Protein AF-A0A2I7YBT9-F1 (afdb_monomer_lite)

InterPro domains:
  IPR006656 Molybdopterin oxidoreductase [PF00384] (78-173)

Radius of gyration: 21.34 Å; chains: 1; bounding box: 53×40×60 Å

Organism: NCBI:txid2073113

Sequence (283 aa):
TGLDHYVGQEKIWTYKGWQNLSFPTGSVRGVPTTLWTYYHAGIMENTDPETAERIQESVDKGWMPLYPSERDDGNRPDPSVMFCWRGNYFNQAKGNIAVEEELWPKLDLVVDINFRMDSTALNSDIVLPTASHYEKHDLSVTDMHTYVHPFTPAVEPLGESKTDWQIFRELAAKIQEVAEERGVEPVEDRKFDREIDLQSVHDDYTRDWLDDEPGALAEDKAAAEFILEHSEESNPEGSDEQLTFDDIEEQPRRILDTGDHWTSDVEDGEAYTPWKDYVQEKN

Structure (mmCIF, N/CA/C/O backbone):
data_AF-A0A2I7YBT9-F1
#
_entry.id   AF-A0A2I7YBT9-F1
#
loop_
_atom_site.group_PDB
_atom_site.id
_atom_site.type_symbol
_atom_site.label_atom_id
_atom_site.label_alt_id
_atom_site.label_comp_id
_atom_site.label_asym_id
_atom_site.label_entity_id
_atom_site.label_seq_id
_atom_site.pdbx_PDB_ins_code
_atom_site.Cartn_x
_atom_site.Cartn_y
_atom_site.Cartn_z
_atom_site.occupancy
_atom_site.B_iso_or_equiv
_atom_site.auth_seq_id
_atom_site.auth_comp_id
_atom_site.auth_asym_id
_atom_site.auth_atom_id
_atom_site.pdbx_PDB_model_num
ATOM 1 N N . THR A 1 1 ? 17.214 13.911 4.546 1.00 30.83 1 THR A N 1
ATOM 2 C CA . THR A 1 1 ? 16.634 12.878 5.429 1.00 30.83 1 THR A CA 1
ATOM 3 C C . THR A 1 1 ? 15.436 12.320 4.693 1.00 30.83 1 THR A C 1
ATOM 5 O O . THR A 1 1 ? 14.460 13.033 4.556 1.00 30.83 1 THR A O 1
ATOM 8 N N . GLY A 1 2 ? 15.613 11.166 4.043 1.00 35.28 2 GLY A N 1
ATOM 9 C CA . GLY A 1 2 ? 14.790 10.729 2.907 1.00 35.28 2 GLY A CA 1
ATOM 10 C C . GLY A 1 2 ? 13.653 9.754 3.227 1.00 35.28 2 GLY A C 1
ATOM 11 O O . GLY A 1 2 ? 13.644 9.171 4.311 1.00 35.28 2 GLY A O 1
ATOM 12 N N . LEU A 1 3 ? 12.750 9.567 2.252 1.00 40.19 3 LEU A N 1
ATOM 13 C CA . LEU A 1 3 ? 11.579 8.663 2.249 1.00 40.19 3 LEU A CA 1
ATOM 14 C C . LEU A 1 3 ? 11.925 7.283 2.819 1.00 40.19 3 LEU A C 1
ATOM 16 O O . LEU A 1 3 ? 11.220 6.749 3.667 1.00 40.19 3 LEU A O 1
ATOM 20 N N . ASP A 1 4 ? 13.094 6.807 2.402 1.00 40.09 4 ASP A N 1
ATOM 21 C CA . ASP A 1 4 ? 13.781 5.569 2.751 1.00 40.09 4 ASP A CA 1
ATOM 22 C C . ASP A 1 4 ? 13.972 5.290 4.253 1.00 40.09 4 ASP A C 1
ATOM 24 O O . ASP A 1 4 ? 14.329 4.173 4.617 1.00 40.09 4 ASP A O 1
ATOM 28 N N . HIS A 1 5 ? 13.799 6.288 5.124 1.00 36.62 5 HIS A N 1
ATOM 29 C CA . HIS A 1 5 ? 13.904 6.122 6.580 1.00 36.62 5 HIS A CA 1
ATOM 30 C C . HIS A 1 5 ? 12.613 6.422 7.350 1.00 36.62 5 HIS A C 1
ATOM 32 O O . HIS A 1 5 ? 12.561 6.109 8.535 1.00 36.62 5 HIS A O 1
ATOM 38 N N . TYR A 1 6 ? 11.622 7.066 6.725 1.00 40.97 6 TYR A N 1
ATOM 39 C CA . TYR A 1 6 ? 10.486 7.661 7.442 1.00 40.97 6 TYR A CA 1
ATOM 40 C C . TYR A 1 6 ? 9.130 7.090 7.028 1.00 40.97 6 TYR A C 1
ATOM 42 O O . TYR A 1 6 ? 8.249 6.963 7.874 1.00 40.97 6 TYR A O 1
ATOM 50 N N . VAL A 1 7 ? 8.951 6.708 5.761 1.00 38.00 7 VAL A N 1
ATOM 51 C CA . VAL A 1 7 ? 7.680 6.131 5.307 1.00 38.00 7 VAL A CA 1
ATOM 52 C C . VAL A 1 7 ? 7.710 4.635 5.604 1.00 38.00 7 VAL A C 1
ATOM 54 O O . VAL A 1 7 ? 8.397 3.872 4.932 1.00 38.00 7 VAL A O 1
ATOM 57 N N . GLY A 1 8 ? 7.041 4.256 6.693 1.00 41.88 8 GLY A N 1
ATOM 58 C CA . GLY A 1 8 ? 7.074 2.913 7.286 1.00 41.88 8 GLY A CA 1
ATOM 59 C C . GLY A 1 8 ? 7.314 2.888 8.801 1.00 41.88 8 GLY A C 1
ATOM 60 O O . GLY A 1 8 ? 7.410 1.807 9.373 1.00 41.88 8 GLY A O 1
ATOM 61 N N . GLN A 1 9 ? 7.437 4.051 9.458 1.00 45.69 9 GLN A N 1
ATOM 62 C CA . GLN A 1 9 ? 7.539 4.136 10.925 1.00 45.69 9 GLN A CA 1
ATOM 63 C C . GLN A 1 9 ? 6.188 4.288 11.636 1.00 45.69 9 GLN A C 1
ATOM 65 O O . GLN A 1 9 ? 6.126 4.090 12.847 1.00 45.69 9 GLN A O 1
ATOM 70 N N . GLU A 1 10 ? 5.114 4.603 10.912 1.00 53.72 10 GLU A N 1
ATOM 71 C CA . GLU A 1 10 ? 3.767 4.608 11.480 1.00 53.72 10 GLU A CA 1
ATOM 72 C C . GLU A 1 10 ? 3.315 3.158 11.662 1.00 53.72 10 GLU A C 1
ATOM 74 O O . GLU A 1 10 ? 3.145 2.411 10.696 1.00 53.72 10 GLU A O 1
ATOM 79 N N . LYS A 1 11 ? 3.188 2.736 12.921 1.00 62.88 11 LYS A N 1
ATOM 80 C CA . LYS A 1 11 ? 2.625 1.430 13.243 1.00 62.88 11 LYS A CA 1
ATOM 81 C C . LYS A 1 11 ? 1.136 1.445 12.929 1.00 62.88 11 LYS A C 1
ATOM 83 O O . LYS A 1 11 ? 0.396 2.287 13.432 1.00 62.88 11 LYS A O 1
ATOM 88 N N . ILE A 1 12 ? 0.716 0.489 12.112 1.00 74.56 12 ILE A N 1
ATOM 89 C CA . ILE A 1 12 ? -0.697 0.200 11.905 1.00 74.56 12 ILE A CA 1
ATOM 90 C C . ILE A 1 12 ? -1.141 -0.623 13.102 1.00 74.56 12 ILE A C 1
ATOM 92 O O . ILE A 1 12 ? -0.692 -1.754 13.268 1.00 74.56 12 ILE A O 1
ATOM 96 N N . TRP A 1 13 ? -1.970 -0.017 13.942 1.00 82.12 13 TRP A N 1
ATOM 97 C CA . TRP A 1 13 ? -2.437 -0.636 15.173 1.00 82.12 13 TRP A CA 1
ATOM 98 C C . TRP A 1 13 ? -3.553 -1.646 14.942 1.00 82.12 13 TRP A C 1
ATOM 100 O O . TRP A 1 13 ? -3.501 -2.721 15.512 1.00 82.12 13 TRP A O 1
ATOM 110 N N . THR A 1 14 ? -4.504 -1.364 14.051 1.00 87.88 14 THR A N 1
ATOM 111 C CA . THR A 1 14 ? -5.540 -2.315 13.611 1.00 87.88 14 THR A CA 1
ATOM 112 C C . THR A 1 14 ? -4.962 -3.272 12.563 1.00 87.88 14 THR A C 1
ATOM 114 O O . THR A 1 14 ? -5.297 -3.233 11.375 1.00 87.88 14 THR A O 1
ATOM 117 N N . TYR A 1 15 ? -3.966 -4.055 12.986 1.00 88.56 15 TYR A N 1
ATOM 118 C CA . TYR A 1 15 ? -3.038 -4.736 12.084 1.00 88.56 15 TYR A CA 1
ATOM 119 C C . TYR A 1 15 ? -3.685 -5.893 11.328 1.00 88.56 15 TYR A C 1
ATOM 121 O O . TYR A 1 15 ? -3.474 -6.016 10.123 1.00 88.56 15 TYR A O 1
ATOM 129 N N . LYS A 1 16 ? -4.459 -6.744 12.011 1.00 92.25 16 LYS A N 1
ATOM 130 C CA . LYS A 1 16 ? -4.992 -7.980 11.419 1.00 92.25 16 LYS A CA 1
ATOM 131 C C . LYS A 1 16 ? -6.014 -7.690 10.319 1.00 92.25 16 LYS A C 1
ATOM 133 O O . LYS A 1 16 ? -5.897 -8.247 9.230 1.00 92.25 16 LYS A O 1
ATOM 138 N N . GLY A 1 17 ? -6.941 -6.762 10.552 1.00 94.38 17 GLY A N 1
ATOM 139 C CA . GLY A 1 17 ? -7.890 -6.322 9.533 1.00 94.38 17 GLY A CA 1
ATOM 140 C C . GLY A 1 17 ? -7.188 -5.648 8.354 1.00 94.38 17 GLY A C 1
ATOM 141 O O . GLY A 1 17 ? -7.454 -5.987 7.202 1.00 94.38 17 GLY A O 1
ATOM 142 N N . TRP A 1 18 ? -6.203 -4.778 8.617 1.00 93.94 18 TRP A N 1
ATOM 143 C CA . TRP A 1 18 ? -5.379 -4.183 7.558 1.00 93.94 18 TRP A CA 1
ATOM 144 C C . TRP A 1 18 ? -4.605 -5.230 6.744 1.00 93.94 18 TRP A C 1
ATOM 146 O O . TRP A 1 18 ? -4.534 -5.127 5.517 1.00 93.94 18 TRP A O 1
ATOM 156 N N . GLN A 1 19 ? -4.028 -6.233 7.408 1.00 92.88 19 GLN A N 1
ATOM 157 C CA . GLN A 1 19 ? -3.277 -7.313 6.777 1.00 92.88 19 GLN A CA 1
ATOM 158 C C . GLN A 1 19 ? -4.186 -8.153 5.879 1.00 92.88 19 GLN A C 1
ATOM 160 O O . GLN A 1 19 ? -3.811 -8.427 4.740 1.00 92.88 19 GLN A O 1
ATOM 165 N N . ASN A 1 20 ? -5.370 -8.527 6.368 1.00 94.56 20 ASN A N 1
ATOM 166 C CA . ASN A 1 20 ? -6.342 -9.312 5.610 1.00 94.56 20 ASN A CA 1
ATOM 167 C C . ASN A 1 20 ? -6.855 -8.543 4.386 1.00 94.56 20 ASN A C 1
ATOM 169 O O . ASN A 1 20 ? -6.929 -9.117 3.303 1.00 94.56 20 ASN A O 1
ATOM 173 N N . LEU A 1 21 ? -7.120 -7.239 4.533 1.00 95.19 21 LEU A N 1
ATOM 174 C CA . LEU A 1 21 ? -7.544 -6.374 3.429 1.00 95.19 21 LEU A CA 1
ATOM 175 C C . LEU A 1 21 ? -6.438 -6.212 2.377 1.00 95.19 21 LEU A C 1
ATOM 177 O O . LEU A 1 21 ? -6.678 -6.317 1.178 1.00 95.19 21 LEU A O 1
ATOM 181 N N . SER A 1 22 ? -5.215 -5.919 2.824 1.00 92.31 22 SER A N 1
ATOM 182 C CA . SER A 1 22 ? -4.107 -5.570 1.927 1.00 92.31 22 SER A CA 1
ATOM 183 C C . SER A 1 22 ? -3.496 -6.796 1.254 1.00 92.31 22 SER A C 1
ATOM 185 O O . SER A 1 22 ? -2.987 -6.709 0.135 1.00 92.31 22 SER A O 1
ATOM 187 N N . PHE A 1 23 ? -3.499 -7.933 1.952 1.00 92.69 23 PHE A N 1
ATOM 188 C CA . PHE A 1 23 ? -2.814 -9.159 1.556 1.00 92.69 23 PHE A CA 1
ATOM 189 C C . PHE A 1 23 ? -3.733 -10.384 1.682 1.00 92.69 23 PHE A C 1
ATOM 191 O O . PHE A 1 23 ? -3.365 -11.351 2.355 1.00 92.69 23 PHE A O 1
AT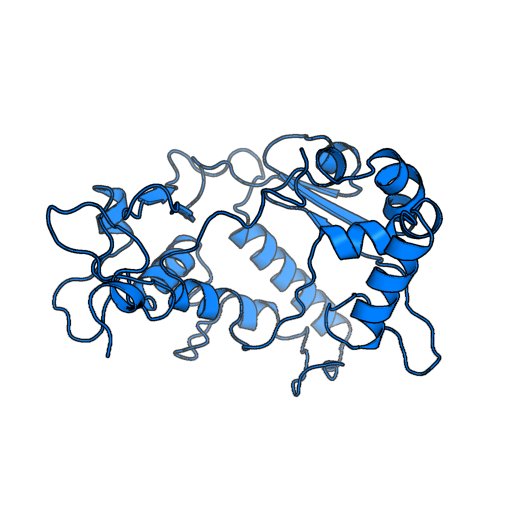OM 198 N N . PRO A 1 24 ? -4.884 -10.410 0.986 1.00 91.19 24 PRO A N 1
ATOM 199 C CA . PRO A 1 24 ? -5.862 -11.496 1.108 1.00 91.19 24 PRO A CA 1
ATOM 200 C C . PRO A 1 24 ? -5.312 -12.868 0.686 1.00 91.19 24 PRO A C 1
ATOM 202 O O . PRO A 1 24 ? -5.780 -13.916 1.111 1.00 91.19 24 PRO A O 1
ATOM 205 N N . THR A 1 25 ? -4.247 -12.873 -0.116 1.00 88.50 25 THR A N 1
ATOM 206 C CA . THR A 1 25 ? -3.535 -14.080 -0.562 1.00 88.50 25 THR A CA 1
ATOM 207 C C . THR A 1 25 ? -2.382 -14.490 0.370 1.00 88.50 25 THR A C 1
ATOM 209 O O . THR A 1 25 ? -1.598 -15.385 0.044 1.00 88.50 25 THR A O 1
ATOM 212 N N . GLY A 1 26 ? -2.223 -13.809 1.510 1.00 86.94 26 GLY A N 1
ATOM 213 C CA . GLY A 1 26 ? -1.254 -14.066 2.580 1.00 86.94 26 GLY A CA 1
ATOM 214 C C . GLY A 1 26 ? 0.201 -13.699 2.264 1.00 86.94 26 GLY A C 1
ATOM 215 O O . GLY A 1 26 ? 0.890 -13.107 3.091 1.00 86.94 26 GLY A O 1
ATOM 216 N N . SER A 1 27 ? 0.696 -14.040 1.072 1.00 88.19 27 SER A N 1
ATOM 217 C CA . SER A 1 27 ? 2.099 -13.843 0.690 1.00 88.19 27 SER A CA 1
ATOM 218 C C . SER A 1 27 ? 2.287 -12.716 -0.325 1.00 88.19 27 SER A C 1
ATOM 220 O O . SER A 1 27 ? 1.644 -12.684 -1.378 1.00 88.19 27 SER A O 1
ATOM 222 N N . VAL A 1 28 ? 3.241 -11.819 -0.044 1.00 89.81 28 VAL A N 1
ATOM 223 C CA . VAL A 1 28 ? 3.563 -10.670 -0.905 1.00 89.81 28 VAL A CA 1
ATOM 224 C C . VAL A 1 28 ? 5.052 -10.474 -1.155 1.00 89.81 28 VAL A C 1
ATOM 226 O O . VAL A 1 28 ? 5.927 -10.926 -0.412 1.00 89.81 28 VAL A O 1
ATOM 229 N N . ARG A 1 29 ? 5.356 -9.779 -2.253 1.00 91.44 29 ARG A N 1
ATOM 230 C CA . ARG A 1 29 ? 6.709 -9.337 -2.598 1.00 91.44 29 ARG A CA 1
ATOM 231 C C . ARG A 1 29 ? 6.959 -7.970 -1.960 1.00 91.44 29 ARG A C 1
ATOM 233 O O . ARG A 1 29 ? 6.629 -6.952 -2.550 1.00 91.44 29 ARG A O 1
ATOM 240 N N . GLY A 1 30 ? 7.549 -7.958 -0.768 1.00 90.62 30 GLY A N 1
ATOM 241 C CA . GLY A 1 30 ? 8.056 -6.740 -0.127 1.00 90.62 30 GLY A CA 1
ATOM 242 C C . GLY A 1 30 ? 9.569 -6.613 -0.289 1.00 90.62 30 GLY A C 1
ATOM 243 O O . GLY A 1 30 ? 10.278 -7.618 -0.222 1.00 90.62 30 GLY A O 1
ATOM 244 N N . VAL A 1 31 ? 10.068 -5.396 -0.500 1.00 90.75 31 VAL A N 1
ATOM 245 C CA . VAL A 1 31 ? 11.504 -5.082 -0.508 1.00 90.75 31 VAL A CA 1
ATOM 246 C C . VAL A 1 31 ? 11.756 -3.761 0.216 1.00 90.75 31 VAL A C 1
ATOM 248 O O . VAL A 1 31 ? 10.983 -2.824 0.020 1.00 90.75 31 VAL A O 1
ATOM 251 N N . PRO A 1 32 ? 12.817 -3.645 1.038 1.00 89.12 32 PRO A N 1
ATOM 252 C CA . PRO A 1 32 ? 13.206 -2.357 1.592 1.00 89.12 32 PRO A CA 1
ATOM 253 C C . PRO A 1 32 ? 13.560 -1.375 0.472 1.00 89.12 32 PRO A C 1
ATOM 255 O O . PRO A 1 32 ? 14.506 -1.611 -0.284 1.00 89.12 32 PRO A O 1
ATOM 258 N N . THR A 1 33 ? 12.843 -0.253 0.403 1.00 87.69 33 THR A N 1
ATOM 259 C CA . THR A 1 33 ? 13.020 0.754 -0.652 1.00 87.69 33 THR A CA 1
ATOM 260 C C . THR A 1 33 ? 14.468 1.223 -0.759 1.00 87.69 33 THR A C 1
ATOM 262 O O . THR A 1 33 ? 14.994 1.268 -1.858 1.00 87.69 33 THR A O 1
ATOM 265 N N . THR A 1 34 ? 15.179 1.426 0.362 1.00 86.12 34 THR A N 1
ATOM 266 C CA . THR A 1 34 ? 16.600 1.838 0.326 1.00 86.12 34 THR A CA 1
ATOM 267 C C . THR A 1 34 ? 17.469 0.862 -0.468 1.00 86.12 34 THR A C 1
ATOM 269 O O . THR A 1 34 ? 18.264 1.289 -1.299 1.00 86.12 34 THR A O 1
ATOM 272 N N . LEU A 1 35 ? 17.341 -0.444 -0.202 1.00 88.94 35 LEU A N 1
ATOM 273 C CA . LEU A 1 35 ? 18.130 -1.468 -0.889 1.00 88.94 35 LEU A CA 1
ATOM 274 C C . LEU A 1 35 ? 17.779 -1.504 -2.376 1.00 88.94 35 LEU A C 1
ATOM 276 O O . LEU A 1 35 ? 18.669 -1.557 -3.222 1.00 88.94 35 LEU A O 1
ATOM 280 N N . TRP A 1 36 ? 16.482 -1.453 -2.678 1.00 92.06 36 TRP A N 1
ATOM 281 C CA . TRP A 1 36 ? 15.979 -1.445 -4.044 1.00 92.06 36 TRP A CA 1
ATOM 282 C C . TRP A 1 36 ? 16.508 -0.240 -4.834 1.00 92.06 36 TRP A C 1
ATOM 284 O O . TRP A 1 36 ? 17.085 -0.419 -5.905 1.00 92.06 36 TRP A O 1
ATOM 294 N N . THR A 1 37 ? 16.411 0.964 -4.263 1.00 90.88 37 THR A N 1
ATOM 295 C CA . THR A 1 37 ? 16.952 2.203 -4.832 1.00 90.88 37 THR A CA 1
ATOM 296 C C . THR A 1 37 ? 18.454 2.092 -5.042 1.00 90.88 37 THR A C 1
ATOM 298 O O . THR A 1 37 ? 18.947 2.429 -6.110 1.00 90.88 37 THR A O 1
ATOM 301 N N . TYR A 1 38 ? 19.199 1.593 -4.051 1.00 88.25 38 TYR A N 1
ATOM 302 C CA . TYR A 1 38 ? 20.659 1.524 -4.136 1.00 88.25 38 TYR A CA 1
ATOM 303 C C . TYR A 1 38 ? 21.131 0.620 -5.269 1.00 88.25 38 TYR A C 1
ATOM 305 O O . TYR A 1 38 ? 22.085 0.957 -5.971 1.00 88.25 38 TYR A O 1
ATOM 313 N N . TYR A 1 39 ? 20.452 -0.508 -5.453 1.00 90.38 39 TYR A N 1
ATOM 314 C CA . TYR A 1 39 ? 20.758 -1.424 -6.535 1.00 90.38 39 TYR A CA 1
ATOM 315 C C . TYR A 1 39 ? 20.394 -0.821 -7.896 1.00 90.38 39 TYR A C 1
ATOM 317 O O . TYR A 1 39 ? 21.247 -0.704 -8.773 1.00 90.38 39 TYR A O 1
ATOM 325 N N . HIS A 1 40 ? 19.141 -0.393 -8.073 1.00 92.06 40 HIS A N 1
ATOM 326 C CA . HIS A 1 40 ? 18.643 -0.012 -9.397 1.00 92.06 40 HIS A CA 1
ATOM 327 C C . HIS A 1 40 ? 19.091 1.369 -9.864 1.00 92.06 40 HIS A C 1
ATOM 329 O O . HIS A 1 40 ? 19.223 1.569 -11.070 1.00 92.06 40 HIS A O 1
ATOM 335 N N . ALA A 1 41 ? 19.401 2.280 -8.940 1.00 91.75 41 ALA A N 1
ATOM 336 C CA . ALA A 1 41 ? 19.998 3.579 -9.243 1.00 91.75 41 ALA A CA 1
ATOM 337 C C . ALA A 1 41 ? 21.533 3.521 -9.386 1.00 91.75 41 ALA A C 1
ATOM 339 O O . ALA A 1 41 ? 22.185 4.556 -9.338 1.00 91.75 41 ALA A O 1
ATOM 340 N N . GLY A 1 42 ? 22.151 2.334 -9.472 1.00 86.19 42 GLY A N 1
ATOM 341 C CA . GLY A 1 42 ? 23.602 2.215 -9.687 1.00 86.19 42 GLY A CA 1
ATOM 342 C C . GLY A 1 42 ? 24.465 2.743 -8.529 1.00 86.19 42 GLY A C 1
ATOM 343 O O . GLY A 1 42 ? 25.673 2.928 -8.671 1.00 86.19 42 GLY A O 1
ATOM 344 N N . ILE A 1 43 ? 23.884 2.967 -7.345 1.00 82.69 43 ILE A N 1
ATOM 345 C CA . ILE A 1 43 ? 24.614 3.471 -6.166 1.00 82.69 43 ILE A CA 1
ATOM 346 C C . ILE A 1 43 ? 25.667 2.449 -5.711 1.00 82.69 43 ILE A C 1
ATOM 348 O O . ILE A 1 43 ? 26.703 2.830 -5.169 1.00 82.69 43 ILE A O 1
ATOM 352 N N . MET A 1 44 ? 25.440 1.167 -6.000 1.00 77.81 44 MET A N 1
ATOM 353 C CA . MET A 1 44 ? 26.389 0.072 -5.779 1.00 77.81 44 MET A CA 1
ATOM 354 C C . MET A 1 44 ? 27.752 0.284 -6.455 1.00 77.81 44 MET A C 1
ATOM 356 O O . MET A 1 44 ? 28.762 -0.166 -5.924 1.00 77.81 44 MET A O 1
ATOM 360 N N . GLU A 1 45 ? 27.810 0.992 -7.585 1.00 76.56 45 GLU A N 1
ATOM 361 C CA . GLU A 1 45 ? 29.069 1.281 -8.291 1.00 76.56 45 GLU A CA 1
ATOM 362 C C . GLU A 1 45 ? 29.821 2.478 -7.690 1.00 76.56 45 GLU A C 1
ATOM 364 O O . GLU A 1 45 ? 31.027 2.632 -7.878 1.00 76.56 45 GLU A O 1
ATOM 369 N N . ASN A 1 46 ? 29.105 3.312 -6.933 1.00 74.81 46 ASN A N 1
ATOM 370 C CA . ASN A 1 46 ? 29.598 4.558 -6.351 1.00 74.81 46 ASN A CA 1
ATOM 371 C C . ASN A 1 46 ? 29.805 4.477 -4.828 1.00 74.81 46 ASN A C 1
ATOM 373 O O . ASN A 1 46 ? 30.208 5.463 -4.204 1.00 74.81 46 ASN A O 1
ATOM 377 N N . THR A 1 47 ? 29.516 3.327 -4.215 1.00 79.50 47 THR A N 1
ATOM 378 C CA . THR A 1 47 ? 29.736 3.071 -2.787 1.00 79.50 47 THR A CA 1
ATOM 379 C C . THR A 1 47 ? 31.104 2.433 -2.536 1.00 79.50 47 THR A C 1
ATOM 381 O O . THR A 1 47 ? 31.802 2.026 -3.466 1.00 79.50 47 THR A O 1
ATOM 384 N N . ASP A 1 48 ? 31.543 2.387 -1.277 1.00 86.31 48 ASP A N 1
ATOM 385 C CA . ASP A 1 48 ? 32.809 1.737 -0.950 1.00 86.31 48 ASP A CA 1
ATOM 386 C C . ASP A 1 48 ? 32.722 0.209 -1.178 1.00 86.31 48 ASP A C 1
ATOM 388 O O . ASP A 1 48 ? 31.654 -0.383 -0.992 1.00 86.31 48 ASP A O 1
ATOM 392 N N . PRO A 1 49 ? 33.829 -0.457 -1.564 1.00 88.31 49 PRO A N 1
ATOM 393 C CA . PRO A 1 49 ? 33.797 -1.876 -1.922 1.00 88.31 49 PRO A CA 1
ATOM 394 C C . PRO A 1 49 ? 33.265 -2.803 -0.823 1.00 88.31 49 PRO A C 1
ATOM 396 O O . PRO A 1 49 ? 32.647 -3.817 -1.133 1.00 88.31 49 PRO A O 1
ATOM 399 N N . GLU A 1 50 ? 33.484 -2.462 0.450 1.00 90.00 50 GLU A N 1
ATOM 400 C CA . GLU A 1 50 ? 33.021 -3.273 1.578 1.00 90.00 50 GLU A CA 1
ATOM 401 C C . GLU A 1 50 ? 31.493 -3.199 1.718 1.00 90.00 50 GLU A C 1
ATOM 403 O O . GLU A 1 50 ? 30.833 -4.223 1.903 1.00 90.00 50 GLU A O 1
ATOM 408 N N . THR A 1 51 ? 30.907 -2.006 1.589 1.00 85.56 51 THR A N 1
ATOM 409 C CA . THR A 1 51 ? 29.447 -1.829 1.583 1.00 85.56 51 THR A CA 1
ATOM 410 C C . THR A 1 51 ? 28.799 -2.566 0.410 1.00 85.56 51 THR A C 1
ATOM 412 O O . THR A 1 51 ? 27.792 -3.252 0.606 1.00 85.56 51 THR A O 1
ATOM 415 N N . ALA A 1 52 ? 29.385 -2.475 -0.788 1.00 87.19 52 ALA A N 1
ATOM 416 C CA . ALA A 1 52 ? 28.884 -3.179 -1.967 1.00 87.19 52 ALA A CA 1
ATOM 417 C C . ALA A 1 52 ? 28.894 -4.707 -1.771 1.00 87.19 52 ALA A C 1
ATOM 419 O O . ALA A 1 52 ? 27.889 -5.371 -2.030 1.00 87.19 52 ALA A O 1
ATOM 420 N N . GLU A 1 53 ? 29.995 -5.260 -1.248 1.00 90.56 53 GLU A N 1
ATOM 421 C CA . GLU A 1 53 ? 30.127 -6.693 -0.962 1.00 90.56 53 GLU A CA 1
ATOM 422 C C . GLU A 1 53 ? 29.079 -7.171 0.051 1.00 90.56 53 GLU A C 1
ATOM 424 O O . GLU A 1 53 ? 28.428 -8.189 -0.172 1.00 90.56 53 GLU A O 1
ATOM 429 N N . ARG A 1 54 ? 28.844 -6.412 1.127 1.00 90.00 54 ARG A N 1
ATOM 430 C CA . ARG A 1 54 ? 27.846 -6.763 2.154 1.00 90.00 54 ARG A CA 1
ATOM 431 C C . ARG A 1 54 ? 26.416 -6.742 1.628 1.00 90.00 54 ARG A C 1
ATOM 433 O O . ARG A 1 54 ? 25.610 -7.593 2.005 1.00 90.00 54 ARG A O 1
ATOM 440 N N . ILE A 1 55 ? 26.081 -5.766 0.786 1.00 87.69 55 ILE A N 1
ATOM 441 C CA . ILE A 1 55 ? 24.761 -5.706 0.153 1.00 87.69 55 ILE A CA 1
ATOM 442 C C . ILE A 1 55 ? 24.583 -6.918 -0.766 1.00 87.69 55 ILE A C 1
ATOM 444 O O . ILE A 1 55 ? 23.570 -7.609 -0.645 1.00 87.69 55 ILE A O 1
ATOM 448 N N . GLN A 1 56 ? 25.573 -7.224 -1.608 1.00 88.94 56 GLN A N 1
ATOM 449 C CA . GLN A 1 56 ? 25.527 -8.392 -2.487 1.00 88.94 56 GLN A CA 1
ATOM 450 C C . GLN A 1 56 ? 25.395 -9.693 -1.685 1.00 88.94 56 GLN A C 1
ATOM 452 O O . GLN A 1 56 ? 24.487 -10.477 -1.939 1.00 88.94 56 GLN A O 1
ATOM 457 N N . GLU A 1 57 ? 26.213 -9.877 -0.645 1.00 92.38 57 GLU A N 1
ATOM 458 C CA . GLU A 1 57 ? 26.140 -11.031 0.254 1.00 92.38 57 GLU A CA 1
ATOM 459 C C . GLU A 1 57 ? 24.741 -11.178 0.874 1.00 92.38 57 GLU A C 1
ATOM 461 O O . GLU A 1 57 ? 24.216 -12.290 0.961 1.00 92.38 57 GLU A O 1
ATOM 466 N N . SER A 1 58 ? 24.116 -10.069 1.288 1.00 92.50 58 SER A N 1
ATOM 467 C CA . SER A 1 58 ? 22.772 -10.092 1.874 1.00 92.50 58 SER A CA 1
ATOM 468 C C . SER A 1 58 ? 21.694 -10.537 0.883 1.00 92.50 58 SER A C 1
ATOM 470 O O . SER A 1 58 ? 20.750 -11.223 1.282 1.00 92.50 58 SER A O 1
ATOM 472 N N . VAL A 1 59 ? 21.846 -10.193 -0.398 1.00 91.00 59 VAL A N 1
ATOM 473 C CA . VAL A 1 59 ? 20.940 -10.616 -1.473 1.00 91.00 59 VAL A CA 1
ATOM 474 C C . VAL A 1 59 ? 21.189 -12.084 -1.821 1.00 91.00 59 VAL A C 1
ATOM 476 O O . VAL A 1 59 ? 20.243 -12.870 -1.837 1.00 91.00 59 VAL A O 1
ATOM 479 N N . ASP A 1 60 ? 22.450 -12.481 -2.003 1.00 90.50 60 ASP A N 1
ATOM 480 C CA . ASP A 1 60 ? 22.845 -13.847 -2.375 1.00 90.50 60 ASP A CA 1
ATOM 481 C C . ASP A 1 60 ? 22.448 -14.876 -1.312 1.00 90.50 60 ASP A C 1
ATOM 483 O O . ASP A 1 60 ? 22.025 -15.990 -1.623 1.00 90.50 60 ASP A O 1
ATOM 487 N N . LYS A 1 61 ? 22.553 -14.503 -0.032 1.00 93.69 61 LYS A N 1
ATOM 488 C CA . LYS A 1 61 ? 22.129 -15.348 1.093 1.00 93.69 61 LYS A CA 1
ATOM 489 C C . LYS A 1 61 ? 20.626 -15.284 1.369 1.00 93.69 61 LYS A C 1
ATOM 491 O O . LYS A 1 61 ? 20.160 -15.948 2.296 1.00 93.69 61 LYS A O 1
ATOM 496 N N . GLY A 1 62 ? 19.874 -14.488 0.607 1.00 90.00 62 GLY A N 1
ATOM 497 C CA . GLY A 1 62 ? 18.432 -14.322 0.772 1.00 90.00 62 GLY A CA 1
ATOM 498 C C . GLY A 1 62 ? 18.027 -13.626 2.074 1.00 90.00 62 GLY A C 1
ATOM 499 O O . GLY A 1 62 ? 16.887 -13.767 2.507 1.00 90.00 62 GLY A O 1
ATOM 500 N N . TRP A 1 63 ? 18.940 -12.894 2.719 1.00 93.62 63 TRP A N 1
ATOM 501 C CA . TRP A 1 63 ? 18.635 -12.103 3.917 1.00 93.62 63 TRP A CA 1
ATOM 502 C C . TRP A 1 63 ? 17.784 -10.886 3.580 1.00 93.62 63 TRP A C 1
ATOM 504 O O . TRP A 1 63 ? 16.940 -10.481 4.376 1.00 93.62 63 TRP A O 1
ATOM 514 N N . MET A 1 64 ? 18.013 -10.311 2.400 1.00 92.88 64 MET A N 1
ATOM 515 C CA . MET A 1 64 ? 17.247 -9.192 1.881 1.00 92.88 64 MET A CA 1
ATOM 516 C C . MET A 1 64 ? 16.709 -9.531 0.488 1.00 92.88 64 MET A C 1
ATOM 518 O O . MET A 1 64 ? 17.483 -9.928 -0.385 1.00 92.88 64 MET A O 1
ATOM 522 N N . PRO A 1 65 ? 15.397 -9.382 0.244 1.00 92.19 65 PRO A N 1
ATOM 523 C CA . PRO A 1 65 ? 14.844 -9.585 -1.085 1.00 92.19 65 PRO A CA 1
ATOM 524 C C . PRO A 1 65 ? 15.297 -8.465 -2.026 1.00 92.19 65 PRO A C 1
ATOM 526 O O . PRO A 1 65 ? 15.493 -7.328 -1.608 1.00 92.19 65 PRO A O 1
ATOM 529 N N . LEU A 1 66 ? 15.397 -8.772 -3.317 1.00 93.12 66 LEU A N 1
ATOM 530 C CA . LEU A 1 66 ? 15.627 -7.786 -4.368 1.00 93.12 66 LEU A CA 1
ATOM 531 C C . LEU A 1 66 ? 14.757 -8.141 -5.574 1.00 93.12 66 LEU A C 1
ATOM 533 O O . LEU A 1 66 ? 14.794 -9.280 -6.053 1.00 93.12 66 LEU A O 1
ATOM 537 N N . TYR A 1 67 ? 13.981 -7.166 -6.051 1.00 93.56 67 TYR A N 1
ATOM 538 C CA . TYR A 1 67 ? 13.081 -7.309 -7.196 1.00 93.56 67 TYR A CA 1
ATOM 539 C C . TYR A 1 67 ? 13.386 -6.264 -8.279 1.00 93.56 67 TYR A C 1
ATOM 541 O O . TYR A 1 67 ? 13.810 -5.172 -7.914 1.00 93.56 67 TYR A O 1
ATOM 549 N N . PRO A 1 68 ? 13.127 -6.532 -9.571 1.00 94.19 68 PRO A N 1
ATOM 550 C CA . PRO A 1 68 ? 12.727 -7.827 -10.128 1.00 94.19 68 PRO A CA 1
ATOM 551 C C . PRO A 1 68 ? 13.717 -8.948 -9.783 1.00 94.19 68 PRO A C 1
ATOM 553 O O . PRO A 1 68 ? 14.902 -8.691 -9.573 1.00 94.19 68 PRO A O 1
ATOM 556 N N . SER A 1 69 ? 13.219 -10.174 -9.602 1.00 91.88 69 SER A N 1
ATOM 557 C CA . SER A 1 69 ? 14.069 -11.316 -9.241 1.00 91.88 69 SER A CA 1
ATOM 558 C C . SER A 1 69 ? 14.984 -11.695 -10.402 1.00 91.88 69 SER A C 1
ATOM 560 O O . SER A 1 69 ? 14.611 -11.544 -11.567 1.00 91.88 69 SER A O 1
ATOM 562 N N . GLU A 1 70 ? 16.165 -12.206 -10.071 1.00 90.94 70 GLU A N 1
ATOM 563 C CA . GLU A 1 70 ? 17.040 -12.846 -11.049 1.00 90.94 70 GLU A CA 1
ATOM 564 C C . GLU A 1 70 ? 16.345 -14.071 -11.647 1.00 90.94 70 GLU A C 1
ATOM 566 O O . GLU A 1 70 ? 15.609 -14.782 -10.956 1.00 90.94 70 GLU A O 1
ATOM 571 N N . ARG A 1 71 ? 16.521 -14.261 -12.951 1.00 89.81 71 ARG A N 1
ATOM 572 C CA . ARG A 1 71 ? 15.979 -15.389 -13.710 1.00 89.81 71 ARG A CA 1
ATOM 573 C C . ARG A 1 71 ? 16.996 -16.533 -13.743 1.00 89.81 71 ARG A C 1
ATOM 575 O O . ARG A 1 71 ? 18.173 -16.330 -13.469 1.00 89.81 71 ARG A O 1
ATOM 582 N N . ASP A 1 72 ? 16.559 -17.722 -14.153 1.00 87.94 72 ASP A N 1
ATOM 583 C CA . ASP A 1 72 ? 17.411 -18.925 -14.223 1.00 87.94 72 ASP A CA 1
ATOM 584 C C . ASP A 1 72 ? 18.625 -18.786 -15.163 1.00 87.94 72 ASP A C 1
ATOM 586 O O . ASP A 1 72 ? 19.588 -19.545 -15.063 1.00 87.94 72 ASP A O 1
ATOM 590 N N . ASP A 1 73 ? 18.588 -17.825 -16.089 1.00 90.88 73 ASP A N 1
ATOM 591 C CA . ASP A 1 73 ? 19.692 -17.487 -16.992 1.00 90.88 73 ASP A CA 1
ATOM 592 C C . ASP A 1 73 ? 20.735 -16.541 -16.360 1.00 90.88 73 ASP A C 1
ATOM 594 O O . ASP A 1 73 ? 21.688 -16.142 -17.033 1.00 90.88 73 ASP A O 1
ATOM 598 N N . GLY A 1 74 ? 20.572 -16.195 -15.078 1.00 88.00 74 GLY A N 1
ATOM 599 C CA . GLY A 1 74 ? 21.423 -15.267 -14.332 1.00 88.00 74 GLY A CA 1
ATOM 600 C C . GLY A 1 74 ? 21.133 -13.793 -14.618 1.00 88.00 74 GLY A C 1
ATOM 601 O O . GLY A 1 74 ? 21.825 -12.917 -14.104 1.00 88.00 74 GLY A O 1
ATOM 602 N N . ASN A 1 75 ? 20.131 -13.484 -15.449 1.00 90.31 75 ASN A N 1
ATOM 603 C CA . ASN A 1 75 ? 19.775 -12.109 -15.763 1.00 90.31 75 ASN A CA 1
ATOM 604 C C . ASN A 1 75 ? 18.743 -11.563 -14.770 1.00 90.31 75 ASN A C 1
ATOM 606 O O . ASN A 1 75 ? 17.666 -12.140 -14.576 1.00 90.31 75 ASN A O 1
ATOM 610 N N . ARG A 1 76 ? 19.024 -10.387 -14.206 1.00 91.31 76 ARG A N 1
ATOM 611 C CA . ARG A 1 76 ? 18.057 -9.610 -13.430 1.00 91.31 76 ARG A CA 1
ATOM 612 C C . ARG A 1 76 ? 17.535 -8.458 -14.286 1.00 91.31 76 ARG A C 1
ATOM 614 O O . ARG A 1 76 ? 18.317 -7.579 -14.630 1.00 91.31 76 ARG A O 1
ATOM 621 N N . PRO A 1 77 ? 16.243 -8.446 -14.648 1.00 94.12 77 PRO A N 1
ATOM 622 C CA . PRO A 1 77 ? 15.706 -7.354 -15.441 1.00 94.12 77 PRO A CA 1
ATOM 623 C C . PRO A 1 77 ? 15.603 -6.076 -14.603 1.00 94.12 77 PRO A C 1
ATOM 625 O O . PRO A 1 77 ? 15.322 -6.136 -13.401 1.00 94.12 77 PRO A O 1
ATOM 628 N N . ASP A 1 78 ? 15.778 -4.936 -15.266 1.00 95.38 78 ASP A N 1
ATOM 629 C CA . ASP A 1 78 ? 15.464 -3.628 -14.699 1.00 95.38 78 ASP A CA 1
ATOM 630 C C . ASP A 1 78 ? 13.952 -3.510 -14.404 1.00 95.38 78 ASP A C 1
ATOM 632 O O . ASP A 1 78 ? 13.131 -4.199 -15.030 1.00 95.38 78 ASP A O 1
ATOM 636 N N . PRO A 1 79 ? 13.552 -2.672 -13.432 1.00 96.25 79 PRO A N 1
ATOM 637 C CA . PRO A 1 79 ? 12.149 -2.334 -13.236 1.00 96.25 79 PRO A CA 1
ATOM 638 C C . PRO A 1 79 ? 11.625 -1.553 -14.445 1.00 96.25 79 PRO A C 1
ATOM 640 O O . PRO A 1 79 ? 12.299 -0.650 -14.924 1.00 96.25 79 PRO A O 1
ATOM 643 N N . SER A 1 80 ? 10.418 -1.878 -14.912 1.00 97.25 80 SER A N 1
ATOM 644 C CA . SER A 1 80 ? 9.826 -1.238 -16.096 1.00 97.25 80 SER A CA 1
ATOM 645 C C . SER A 1 80 ? 8.634 -0.335 -15.790 1.00 97.25 80 SER A C 1
ATOM 647 O O . SER A 1 80 ? 8.422 0.647 -16.486 1.00 97.25 80 SER A O 1
ATOM 649 N N . VAL A 1 81 ? 7.843 -0.641 -14.761 1.00 97.94 81 VAL A N 1
ATOM 650 C CA . VAL A 1 81 ? 6.660 0.151 -14.398 1.00 97.94 81 VAL A CA 1
ATOM 651 C C . VAL A 1 81 ? 6.720 0.496 -12.921 1.00 97.94 81 VAL A C 1
ATOM 653 O O . VAL A 1 81 ? 6.924 -0.389 -12.088 1.00 97.94 81 VAL A O 1
ATOM 656 N N . MET A 1 82 ? 6.513 1.771 -12.598 1.00 97.31 82 MET A N 1
ATOM 657 C CA . MET A 1 82 ? 6.473 2.261 -11.225 1.00 97.31 82 MET A CA 1
ATOM 658 C C . MET A 1 82 ? 5.196 3.060 -10.972 1.00 97.31 82 MET A C 1
ATOM 660 O O . MET A 1 82 ? 4.933 4.055 -11.639 1.00 97.31 82 MET A O 1
ATOM 664 N N . PHE A 1 83 ? 4.430 2.636 -9.967 1.00 97.69 83 PHE A N 1
ATOM 665 C CA . PHE A 1 83 ? 3.356 3.431 -9.377 1.00 97.69 83 PHE A CA 1
ATOM 666 C C . PHE A 1 83 ? 3.874 4.082 -8.095 1.00 97.69 83 PHE A C 1
ATOM 668 O O . PHE A 1 83 ? 4.384 3.388 -7.215 1.00 97.69 83 PHE A O 1
ATOM 675 N N . CYS A 1 84 ? 3.731 5.399 -7.979 1.00 96.81 84 CYS A N 1
ATOM 676 C CA . CYS A 1 84 ? 4.052 6.158 -6.778 1.00 96.81 84 CYS A CA 1
ATOM 677 C C . CYS A 1 84 ? 2.797 6.874 -6.274 1.00 96.81 84 CYS A C 1
ATOM 679 O O . CYS A 1 84 ? 2.132 7.591 -7.015 1.00 96.81 84 CYS A O 1
ATOM 681 N N . TRP A 1 85 ? 2.442 6.666 -5.010 1.00 96.00 85 TRP A N 1
ATOM 682 C CA . TRP A 1 85 ? 1.317 7.347 -4.376 1.00 96.00 85 TRP A CA 1
ATOM 683 C C . TRP A 1 85 ? 1.591 7.525 -2.889 1.00 96.00 85 TRP A C 1
ATOM 685 O O . TRP A 1 85 ? 2.393 6.795 -2.304 1.00 96.00 85 TRP A O 1
ATOM 695 N N . ARG A 1 86 ? 0.951 8.528 -2.273 1.00 92.69 86 ARG A N 1
ATOM 696 C CA . ARG A 1 86 ? 1.102 8.874 -0.841 1.00 92.69 86 ARG A CA 1
ATOM 697 C C . ARG A 1 86 ? 2.547 9.152 -0.385 1.00 92.69 86 ARG A C 1
ATOM 699 O O . ARG A 1 86 ? 2.808 9.280 0.809 1.00 92.69 86 ARG A O 1
ATOM 706 N N . GLY A 1 87 ? 3.482 9.321 -1.317 1.00 91.06 87 GLY A N 1
ATOM 707 C CA . GLY A 1 87 ? 4.885 9.606 -1.053 1.00 91.06 87 GLY A CA 1
ATOM 708 C C . GLY A 1 87 ? 5.512 10.369 -2.214 1.00 91.06 87 GLY A C 1
ATOM 709 O O . GLY A 1 87 ? 5.157 10.161 -3.364 1.00 91.06 87 GLY A O 1
ATOM 710 N N . ASN A 1 88 ? 6.459 11.255 -1.907 1.00 92.81 88 ASN A N 1
ATOM 711 C CA . ASN A 1 88 ? 7.204 12.012 -2.916 1.00 92.81 88 ASN A CA 1
ATOM 712 C C . ASN A 1 88 ? 8.568 11.346 -3.147 1.00 92.81 88 ASN A C 1
ATOM 714 O O . ASN A 1 88 ? 9.595 11.860 -2.690 1.00 92.81 88 ASN A O 1
ATOM 718 N N . TYR A 1 89 ? 8.562 10.162 -3.764 1.00 93.19 89 TYR A N 1
ATOM 719 C CA . TYR A 1 89 ? 9.744 9.311 -3.901 1.00 93.19 89 TYR A CA 1
ATOM 720 C C . TYR A 1 89 ? 10.905 10.000 -4.605 1.00 93.19 89 TYR A C 1
ATOM 722 O O . TYR A 1 89 ? 11.984 10.073 -4.025 1.00 93.19 89 TYR A O 1
ATOM 730 N N . PHE A 1 90 ? 10.687 10.578 -5.784 1.00 92.31 90 PHE A N 1
ATOM 731 C CA . PHE A 1 90 ? 11.751 11.206 -6.567 1.00 92.31 90 PHE A CA 1
ATOM 732 C C . PHE A 1 90 ? 12.485 12.285 -5.759 1.00 92.31 90 PHE A C 1
ATOM 734 O O . PHE A 1 90 ? 13.707 12.336 -5.715 1.00 92.31 90 PHE A O 1
ATOM 741 N N . ASN A 1 91 ? 11.744 13.112 -5.015 1.00 89.94 91 ASN A N 1
ATOM 742 C CA . ASN A 1 91 ? 12.340 14.178 -4.211 1.00 89.94 91 ASN A CA 1
ATOM 743 C C . ASN A 1 91 ? 13.054 13.682 -2.947 1.00 89.94 91 ASN A C 1
ATOM 745 O O . ASN A 1 91 ? 13.958 14.346 -2.440 1.00 89.94 91 ASN A O 1
ATOM 749 N N . GLN A 1 92 ? 12.548 12.605 -2.351 1.00 87.56 92 GLN A N 1
ATOM 750 C CA . GLN A 1 92 ? 12.915 12.182 -1.002 1.00 87.56 92 GLN A CA 1
ATOM 751 C C . GLN A 1 92 ? 13.819 10.946 -0.994 1.00 87.56 92 GLN A C 1
ATOM 753 O O . GLN A 1 92 ? 14.371 10.624 0.059 1.00 87.56 92 GLN A O 1
ATOM 758 N N . ALA A 1 93 ? 13.982 10.251 -2.116 1.00 85.06 93 ALA A N 1
ATOM 759 C CA . ALA A 1 93 ? 14.892 9.126 -2.241 1.00 85.06 93 ALA A CA 1
ATOM 760 C C . ALA A 1 93 ? 16.338 9.565 -1.977 1.00 85.06 93 ALA A C 1
ATOM 762 O O . ALA A 1 93 ? 16.767 10.686 -2.280 1.00 85.06 93 ALA A O 1
ATOM 763 N N . LYS A 1 94 ? 17.119 8.675 -1.365 1.00 75.38 94 LYS A N 1
ATOM 764 C CA . LYS A 1 94 ? 18.557 8.908 -1.213 1.00 75.38 94 LYS A CA 1
ATOM 765 C C . LYS A 1 94 ? 19.251 8.765 -2.561 1.00 75.38 94 LYS A C 1
ATOM 767 O O . LYS A 1 94 ? 18.916 7.889 -3.344 1.00 75.38 94 LYS A O 1
ATOM 772 N N . GLY A 1 95 ? 20.273 9.590 -2.784 1.00 76.06 95 GLY A N 1
ATOM 773 C CA . GLY A 1 95 ? 21.014 9.566 -4.044 1.00 76.06 95 GLY A CA 1
ATOM 774 C C . GLY A 1 95 ? 20.199 10.132 -5.203 1.00 76.06 95 GLY A C 1
ATOM 775 O O . GLY A 1 95 ? 20.217 9.554 -6.274 1.00 76.06 95 GLY A O 1
ATOM 776 N N . ASN A 1 96 ? 19.502 11.255 -4.984 1.00 77.69 96 ASN A N 1
ATOM 777 C CA . ASN A 1 96 ? 18.585 11.871 -5.952 1.00 77.69 96 ASN A CA 1
ATOM 778 C C . ASN A 1 96 ? 19.167 11.980 -7.380 1.00 77.69 96 ASN A C 1
ATOM 780 O O . ASN A 1 96 ? 18.508 11.594 -8.331 1.00 77.69 96 ASN A O 1
ATOM 784 N N . ILE A 1 97 ? 20.439 12.381 -7.522 1.00 86.12 97 ILE A N 1
ATOM 785 C CA . ILE A 1 97 ? 21.113 12.431 -8.837 1.00 86.12 97 ILE A CA 1
ATOM 786 C C . ILE A 1 97 ? 21.149 11.047 -9.499 1.00 86.12 97 ILE A C 1
ATOM 788 O O . ILE A 1 97 ? 20.811 10.916 -10.663 1.00 86.12 97 ILE A O 1
ATOM 792 N N . ALA A 1 98 ? 21.501 10.002 -8.752 1.00 89.94 98 ALA A N 1
ATOM 793 C CA . ALA A 1 98 ? 21.538 8.639 -9.270 1.00 89.94 98 ALA A CA 1
ATOM 794 C C . ALA A 1 98 ? 20.125 8.106 -9.573 1.00 89.94 98 ALA A C 1
ATOM 796 O O . ALA A 1 98 ? 19.923 7.364 -10.527 1.00 89.94 98 ALA A O 1
ATOM 797 N N . VAL A 1 99 ? 19.120 8.506 -8.789 1.00 92.56 99 VAL A N 1
ATOM 798 C CA . VAL A 1 99 ? 17.719 8.184 -9.091 1.00 92.56 99 VAL A CA 1
ATOM 799 C C . VAL A 1 99 ? 17.299 8.799 -10.424 1.00 92.56 99 VAL A C 1
ATOM 801 O O . VAL A 1 99 ? 16.739 8.091 -11.252 1.00 92.56 99 VAL A O 1
ATOM 804 N N . GLU A 1 100 ? 17.599 10.078 -10.643 1.00 93.88 100 GLU A N 1
ATOM 805 C CA . GLU A 1 100 ? 17.284 10.803 -11.877 1.00 93.88 100 GLU A CA 1
ATOM 806 C C . GLU A 1 100 ? 18.060 10.276 -13.093 1.00 93.88 100 GLU A C 1
ATOM 808 O O . GLU A 1 100 ? 17.474 10.085 -14.155 1.00 93.88 100 GLU A O 1
ATOM 813 N N . GLU A 1 101 ? 19.364 10.033 -12.948 1.00 93.50 101 GLU A N 1
ATOM 814 C CA . GLU A 1 101 ? 20.255 9.702 -14.066 1.00 93.50 101 GLU A CA 1
ATOM 815 C C . GLU A 1 101 ? 20.283 8.203 -14.406 1.00 93.50 101 GLU A C 1
ATOM 817 O O . GLU A 1 101 ? 20.452 7.860 -15.574 1.00 93.50 101 GLU A O 1
ATOM 822 N N . GLU A 1 102 ? 20.095 7.313 -13.424 1.00 93.81 102 GLU A N 1
ATOM 823 C CA . GLU A 1 102 ? 20.265 5.862 -13.607 1.00 93.81 102 GLU A CA 1
ATOM 824 C C . GLU A 1 102 ? 18.960 5.077 -13.458 1.00 93.81 102 GLU A C 1
ATOM 826 O O . GLU A 1 102 ? 18.671 4.207 -14.276 1.00 93.81 102 GLU A O 1
ATOM 831 N N . LEU A 1 103 ? 18.159 5.348 -12.419 1.00 94.81 103 LEU A N 1
ATOM 832 C CA . LEU A 1 103 ? 16.927 4.587 -12.172 1.00 94.81 103 LEU A CA 1
ATOM 833 C C . LEU A 1 103 ? 15.785 5.038 -13.086 1.00 94.81 103 LEU A C 1
ATOM 835 O O . LEU A 1 103 ? 15.137 4.205 -13.712 1.00 94.81 103 LEU A O 1
ATOM 839 N N . TRP A 1 104 ? 15.516 6.342 -13.143 1.00 96.25 104 TRP A N 1
ATOM 840 C CA . TRP A 1 104 ? 14.369 6.889 -13.868 1.00 96.25 104 TRP A CA 1
ATOM 841 C C . TRP A 1 104 ? 14.357 6.511 -15.357 1.00 96.25 104 TRP A C 1
ATOM 843 O O . TRP A 1 104 ? 13.313 6.077 -15.836 1.00 96.25 104 TRP A O 1
ATOM 853 N N . PRO A 1 105 ? 15.491 6.564 -16.089 1.00 96.19 105 PRO A N 1
ATOM 854 C CA . PRO A 1 105 ? 15.524 6.211 -17.510 1.00 96.19 105 PRO A CA 1
ATOM 855 C C . PRO A 1 105 ? 15.297 4.725 -17.813 1.00 96.19 105 PRO A C 1
ATOM 857 O O . PRO A 1 105 ? 15.106 4.375 -18.977 1.00 96.19 105 PRO A O 1
ATOM 860 N N . LYS A 1 106 ? 15.354 3.847 -16.803 1.00 96.69 106 LYS A N 1
ATOM 861 C CA . LYS A 1 106 ? 15.074 2.410 -16.954 1.00 96.69 106 LYS A CA 1
ATOM 862 C C . LYS A 1 106 ? 13.579 2.094 -16.950 1.00 96.69 106 LYS A C 1
ATOM 864 O O . LYS A 1 106 ? 13.189 1.028 -17.415 1.00 96.69 106 LYS A O 1
ATOM 869 N N . LEU A 1 107 ? 12.764 2.993 -16.400 1.00 97.81 107 LEU A N 1
ATOM 870 C CA . LEU A 1 107 ? 11.322 2.822 -16.295 1.00 97.81 107 LEU A CA 1
ATOM 871 C C . LEU A 1 107 ? 10.675 3.156 -17.646 1.00 97.81 107 LEU A C 1
ATOM 873 O O . LEU A 1 107 ? 10.838 4.254 -18.169 1.00 97.81 107 LEU A O 1
ATOM 877 N N . ASP A 1 108 ? 9.913 2.210 -18.191 1.00 98.44 108 ASP A N 1
ATOM 878 C CA . ASP A 1 108 ? 9.083 2.407 -19.384 1.00 98.44 108 ASP A CA 1
ATOM 879 C C . ASP A 1 108 ? 7.836 3.256 -19.080 1.00 98.44 108 ASP A C 1
ATOM 881 O O . ASP A 1 108 ? 7.254 3.851 -19.988 1.00 98.44 108 ASP A O 1
ATOM 885 N N . LEU A 1 109 ? 7.381 3.248 -17.820 1.00 98.56 109 LEU A N 1
ATOM 886 C CA . LEU A 1 109 ? 6.212 3.991 -17.360 1.00 98.56 109 LEU A CA 1
ATO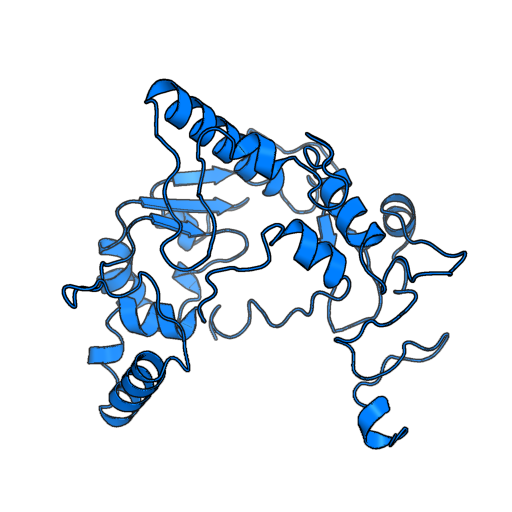M 887 C C . LEU A 1 109 ? 6.314 4.345 -15.871 1.00 98.56 109 LEU A C 1
ATOM 889 O O . LEU A 1 109 ? 6.425 3.460 -15.015 1.00 98.56 109 LEU A O 1
ATOM 893 N N . VAL A 1 110 ? 6.149 5.628 -15.559 1.00 98.44 110 VAL A N 1
ATOM 894 C CA . VAL A 1 110 ? 5.964 6.138 -14.198 1.00 98.44 110 VAL A CA 1
ATOM 895 C C . VAL A 1 110 ? 4.581 6.769 -14.055 1.00 98.44 110 VAL A C 1
ATOM 897 O O . VAL A 1 110 ? 4.225 7.704 -14.775 1.00 98.44 110 VAL A O 1
ATOM 900 N N . VAL A 1 111 ? 3.804 6.260 -13.100 1.00 98.62 111 VAL A N 1
ATOM 901 C CA . VAL A 1 111 ? 2.480 6.778 -12.744 1.00 98.62 111 VAL A CA 1
ATOM 902 C C . VAL A 1 111 ? 2.531 7.343 -11.331 1.00 98.62 111 VAL A C 1
ATOM 904 O O . VAL A 1 111 ? 2.825 6.610 -10.387 1.00 98.62 111 VAL A O 1
ATOM 907 N N . ASP A 1 112 ? 2.202 8.622 -11.175 1.00 98.69 112 ASP A N 1
ATOM 908 C CA . ASP A 1 112 ? 2.035 9.254 -9.865 1.00 98.69 112 ASP A CA 1
ATOM 909 C C . ASP A 1 112 ? 0.553 9.506 -9.569 1.00 98.69 112 ASP A C 1
ATOM 911 O O . ASP A 1 112 ? -0.204 9.947 -10.435 1.00 98.69 112 ASP A O 1
ATOM 915 N N . ILE A 1 113 ? 0.126 9.216 -8.343 1.00 98.50 113 ILE A N 1
ATOM 916 C CA . ILE A 1 113 ? -1.241 9.449 -7.869 1.00 98.50 113 ILE A CA 1
ATOM 917 C C . ILE A 1 113 ? -1.177 10.504 -6.763 1.00 98.50 113 ILE A C 1
ATOM 919 O O . ILE A 1 113 ? -0.647 10.252 -5.675 1.00 98.50 113 ILE A O 1
ATOM 923 N N . ASN A 1 114 ? -1.702 11.702 -7.041 1.00 97.56 114 ASN A N 1
ATOM 924 C CA . ASN A 1 114 ? -1.502 12.861 -6.171 1.00 97.56 114 ASN A CA 1
ATOM 925 C C . ASN A 1 114 ? -2.623 13.897 -6.264 1.00 97.56 114 ASN A C 1
ATOM 927 O O . ASN A 1 114 ? -3.208 14.126 -7.319 1.00 97.56 114 ASN A O 1
ATOM 931 N N . PHE A 1 115 ? -2.874 14.582 -5.148 1.00 95.31 115 PHE A N 1
ATOM 932 C CA . PHE A 1 115 ? -3.783 15.732 -5.089 1.00 95.31 115 PHE A CA 1
ATOM 933 C C . PHE A 1 115 ? -3.042 17.055 -5.356 1.00 95.31 115 PHE A C 1
ATOM 935 O O . PHE A 1 115 ? -3.651 18.122 -5.435 1.00 95.31 115 PHE A O 1
ATOM 942 N N . ARG A 1 116 ? -1.706 17.015 -5.474 1.00 95.62 116 ARG A N 1
ATOM 943 C CA . ARG A 1 116 ? -0.849 18.162 -5.806 1.00 95.62 116 ARG A CA 1
ATOM 944 C C . ARG A 1 116 ? 0.278 17.743 -6.748 1.00 95.62 116 ARG A C 1
ATOM 946 O O . ARG A 1 116 ? 0.790 16.638 -6.653 1.00 95.62 116 ARG A O 1
ATOM 953 N N . MET A 1 117 ? 0.729 18.661 -7.597 1.00 97.62 117 MET A N 1
ATOM 954 C CA . MET A 1 117 ? 1.882 18.428 -8.472 1.00 97.62 117 MET A CA 1
ATOM 955 C C . MET A 1 117 ? 3.188 18.520 -7.670 1.00 97.62 117 MET A C 1
ATOM 957 O O . MET A 1 117 ? 3.730 19.611 -7.478 1.00 97.62 117 MET A O 1
ATOM 961 N N . ASP A 1 118 ? 3.657 17.397 -7.133 1.00 96.19 118 ASP A N 1
ATOM 962 C CA . ASP A 1 118 ? 4.943 17.317 -6.443 1.00 96.19 118 ASP A CA 1
ATOM 963 C C . ASP A 1 118 ? 6.097 16.935 -7.377 1.00 96.19 118 ASP A C 1
ATOM 965 O O . ASP A 1 118 ? 5.904 16.824 -8.583 1.00 96.19 118 ASP A O 1
ATOM 969 N N . SER A 1 119 ? 7.324 16.812 -6.859 1.00 96.25 119 SER A N 1
ATOM 970 C CA . SER A 1 119 ? 8.477 16.528 -7.721 1.00 96.25 119 SER A CA 1
ATOM 971 C C . SER A 1 119 ? 8.413 15.139 -8.359 1.00 96.25 119 SER A C 1
ATOM 973 O O . SER A 1 119 ? 8.994 14.962 -9.422 1.00 96.25 119 SER A O 1
ATOM 975 N N . THR A 1 120 ? 7.742 14.163 -7.740 1.00 96.94 120 THR A N 1
ATOM 976 C CA . THR A 1 120 ? 7.559 12.840 -8.352 1.00 96.94 120 THR A CA 1
ATOM 977 C C . THR A 1 120 ? 6.523 12.930 -9.459 1.00 96.94 120 THR A C 1
ATOM 979 O O . THR A 1 120 ? 6.821 12.544 -10.587 1.00 96.94 120 THR A O 1
ATOM 982 N N . ALA A 1 121 ? 5.382 13.573 -9.193 1.00 97.88 121 ALA A N 1
ATOM 983 C CA . ALA A 1 121 ? 4.366 13.849 -10.207 1.00 97.88 121 ALA A CA 1
ATOM 984 C C . ALA A 1 121 ? 4.932 14.625 -11.410 1.00 97.88 121 ALA A C 1
ATOM 986 O O . ALA A 1 121 ? 4.667 14.281 -12.557 1.00 97.88 121 ALA A O 1
ATOM 987 N N . LEU A 1 122 ? 5.768 15.640 -11.160 1.00 97.81 122 LEU A N 1
ATOM 988 C CA . LEU A 1 122 ? 6.380 16.472 -12.201 1.00 97.81 122 LEU A CA 1
ATOM 989 C C . LEU A 1 122 ? 7.315 15.684 -13.129 1.00 97.81 122 LEU A C 1
ATOM 991 O O . LEU A 1 122 ? 7.494 16.079 -14.279 1.00 97.81 122 LEU A O 1
ATOM 995 N N . ASN A 1 123 ? 7.915 14.605 -12.624 1.00 97.06 123 ASN A N 1
ATOM 996 C CA . ASN A 1 123 ? 8.813 13.733 -13.378 1.00 97.06 123 ASN A CA 1
ATOM 997 C C . ASN A 1 123 ? 8.133 12.425 -13.821 1.00 97.06 123 ASN A C 1
ATOM 999 O O . ASN A 1 123 ? 8.820 11.524 -14.289 1.00 97.06 123 ASN A O 1
ATOM 1003 N N . SER A 1 124 ? 6.813 12.297 -13.671 1.00 98.25 124 SER A N 1
ATOM 1004 C CA . SER A 1 124 ? 6.062 11.102 -14.077 1.00 98.25 124 SER A CA 1
ATOM 1005 C C . SER A 1 124 ? 5.456 11.254 -15.471 1.00 98.25 124 SER A C 1
ATOM 1007 O O . SER A 1 124 ? 5.187 12.367 -15.924 1.00 98.25 124 SER A O 1
ATOM 1009 N N . ASP A 1 125 ? 5.200 10.132 -16.145 1.00 98.56 125 ASP A N 1
ATOM 1010 C CA . ASP A 1 125 ? 4.562 10.117 -17.467 1.00 98.56 125 ASP A CA 1
ATOM 1011 C C . ASP A 1 125 ? 3.051 10.352 -17.369 1.00 98.56 125 ASP A C 1
ATOM 1013 O O . ASP A 1 125 ? 2.447 11.016 -18.215 1.00 98.56 125 ASP A O 1
ATOM 1017 N N . ILE A 1 126 ? 2.433 9.794 -16.324 1.00 98.62 126 ILE A N 1
ATOM 1018 C CA . ILE A 1 126 ? 1.005 9.917 -16.033 1.00 98.62 126 ILE A CA 1
ATOM 1019 C C . ILE A 1 126 ? 0.842 10.412 -14.600 1.00 98.62 126 ILE A C 1
ATOM 1021 O O . ILE A 1 126 ? 1.436 9.866 -13.673 1.00 98.62 126 ILE A O 1
ATOM 1025 N N . VAL A 1 127 ? -0.015 11.417 -14.419 1.00 98.56 127 VAL A N 1
ATOM 1026 C CA . VAL A 1 127 ? -0.439 11.887 -13.098 1.00 98.56 127 VAL A CA 1
ATOM 1027 C C . VAL A 1 127 ? -1.944 11.698 -12.975 1.00 98.56 127 VAL A C 1
ATOM 1029 O O . VAL A 1 127 ? -2.705 12.268 -13.759 1.00 98.56 127 VAL A O 1
ATOM 1032 N N . LEU A 1 128 ? -2.371 10.898 -11.999 1.00 98.50 128 LEU A N 1
ATOM 1033 C CA . LEU A 1 128 ? -3.779 10.668 -11.687 1.00 98.50 128 LEU A CA 1
ATOM 1034 C C . LEU A 1 128 ? -4.200 11.554 -10.502 1.00 98.50 128 LEU A C 1
ATOM 1036 O O . LEU A 1 128 ? -3.527 11.543 -9.465 1.00 98.50 128 LEU A O 1
ATOM 1040 N N . PRO A 1 129 ? -5.296 12.326 -10.622 1.00 98.12 129 PRO A N 1
ATOM 1041 C CA . PRO A 1 129 ? -5.758 13.187 -9.541 1.00 98.12 129 PRO A CA 1
ATOM 1042 C C . PRO A 1 129 ? -6.387 12.350 -8.420 1.00 98.12 129 PRO A C 1
ATOM 1044 O O . PRO A 1 129 ? -7.458 11.774 -8.609 1.00 98.12 129 PRO A O 1
ATOM 1047 N N . THR A 1 130 ? -5.755 12.313 -7.242 1.00 97.94 130 THR A N 1
ATOM 1048 C CA . THR A 1 130 ? -6.375 11.705 -6.049 1.00 97.94 130 THR A CA 1
ATOM 1049 C C . THR A 1 130 ? -7.136 12.729 -5.215 1.00 97.94 130 THR A C 1
ATOM 1051 O O . THR A 1 130 ? -6.813 13.920 -5.227 1.00 97.94 130 THR A O 1
ATOM 1054 N N . ALA A 1 131 ? -8.158 12.268 -4.504 1.00 97.44 131 ALA A N 1
ATOM 1055 C CA . ALA A 1 131 ? -8.917 13.050 -3.541 1.00 97.44 131 ALA A CA 1
ATOM 1056 C C . ALA A 1 131 ? -8.030 13.460 -2.353 1.00 97.44 131 ALA A C 1
ATOM 1058 O O . ALA A 1 131 ? -7.156 12.714 -1.899 1.00 97.44 131 ALA A O 1
ATOM 1059 N N . SER A 1 132 ? -8.253 14.660 -1.824 1.00 94.88 132 SER A N 1
ATOM 1060 C CA . SER A 1 132 ? -7.589 15.107 -0.601 1.00 94.88 132 SER A CA 1
ATOM 1061 C C . SER A 1 132 ? -8.148 14.394 0.638 1.00 94.88 132 SER A C 1
ATOM 1063 O O . SER A 1 132 ? -9.184 13.734 0.597 1.00 94.88 132 SER A O 1
ATOM 1065 N N . HIS A 1 133 ? -7.494 14.570 1.788 1.00 93.31 133 HIS A N 1
ATOM 1066 C CA . HIS A 1 133 ? -7.944 13.991 3.062 1.00 93.31 133 HIS A CA 1
ATOM 1067 C C . HIS A 1 133 ? -9.354 14.438 3.495 1.00 93.31 133 HIS A C 1
ATOM 1069 O O . HIS A 1 133 ? -9.959 13.775 4.323 1.00 93.31 133 HIS A O 1
ATOM 1075 N N . TYR A 1 134 ? -9.881 15.548 2.960 1.00 95.12 134 TYR A N 1
ATOM 1076 C CA . TYR A 1 134 ? -11.227 16.052 3.275 1.00 95.12 134 TYR A CA 1
ATOM 1077 C C . TYR A 1 134 ? -12.283 15.647 2.242 1.00 95.12 134 TYR A C 1
ATOM 1079 O O . TYR A 1 134 ? -13.369 16.222 2.215 1.00 95.12 134 TYR A O 1
ATOM 1087 N N . GLU A 1 135 ? -11.953 14.703 1.366 1.00 96.19 135 GLU A N 1
ATOM 1088 C CA . GLU A 1 135 ? -12.781 14.267 0.237 1.00 96.19 135 GLU A CA 1
ATOM 1089 C C . GLU A 1 135 ? -12.903 12.733 0.183 1.00 96.19 135 GLU A C 1
ATOM 1091 O O . GLU A 1 135 ? -13.406 12.190 -0.796 1.00 96.19 135 GLU A O 1
ATOM 1096 N N . LYS A 1 136 ? -12.422 12.015 1.210 1.00 96.25 136 LYS A N 1
ATOM 1097 C CA . LYS A 1 136 ? -12.381 10.547 1.230 1.00 96.25 136 LYS A CA 1
ATOM 1098 C C . LYS A 1 136 ? -12.655 9.963 2.610 1.00 96.25 136 LYS A C 1
ATOM 1100 O O . LYS A 1 136 ? -12.433 10.634 3.617 1.00 96.25 136 LYS A O 1
ATOM 1105 N N . HIS A 1 137 ? -13.088 8.705 2.623 1.00 96.56 137 HIS A N 1
ATOM 1106 C CA . HIS A 1 137 ? -13.120 7.878 3.825 1.00 96.56 137 HIS A CA 1
ATOM 1107 C C . HIS A 1 137 ? -11.798 7.117 3.944 1.00 96.56 137 HIS A C 1
ATOM 1109 O O . HIS A 1 137 ? -11.331 6.537 2.967 1.00 96.56 137 HIS A O 1
ATOM 1115 N N . ASP A 1 138 ? -11.175 7.151 5.117 1.00 96.12 138 ASP A N 1
ATOM 1116 C CA . ASP A 1 138 ? -9.936 6.419 5.411 1.00 96.12 138 ASP A CA 1
ATOM 1117 C C . ASP A 1 138 ? -9.764 6.308 6.933 1.00 96.12 138 ASP A C 1
ATOM 1119 O O . ASP A 1 138 ? -10.414 7.043 7.683 1.00 96.12 138 ASP A O 1
ATOM 1123 N N . LEU A 1 139 ? -8.861 5.445 7.395 1.00 94.50 139 LEU A N 1
ATOM 1124 C CA . LEU A 1 139 ? -8.481 5.366 8.808 1.00 94.50 139 LEU A CA 1
ATOM 1125 C C . LEU A 1 139 ? -7.150 6.080 9.053 1.00 94.50 139 LEU A C 1
ATOM 1127 O O . LEU A 1 139 ? -6.220 6.008 8.251 1.00 94.50 139 LEU A O 1
ATOM 1131 N N . SER A 1 140 ? -7.041 6.734 10.206 1.00 90.69 140 SER A N 1
ATOM 1132 C CA . SER A 1 140 ? -5.824 7.395 10.666 1.00 90.69 140 SER A CA 1
ATOM 1133 C C . SER A 1 140 ? -5.459 6.915 12.071 1.00 90.69 140 SER A C 1
ATOM 1135 O O . SER A 1 140 ? -6.234 7.022 13.028 1.00 90.69 140 SER A O 1
ATOM 1137 N N . VAL A 1 141 ? -4.247 6.375 12.192 1.00 89.50 141 VAL A N 1
ATOM 1138 C CA . VAL A 1 141 ? -3.647 5.880 13.436 1.00 89.50 141 VAL A CA 1
ATOM 1139 C C . VAL A 1 141 ? -2.177 6.296 13.494 1.00 89.50 141 VAL A C 1
ATOM 1141 O O . VAL A 1 141 ? -1.544 6.525 12.467 1.00 89.50 141 VAL A O 1
ATOM 1144 N N . THR A 1 142 ? -1.623 6.421 14.699 1.00 87.50 142 THR A N 1
ATOM 1145 C CA . THR A 1 142 ? -0.211 6.775 14.918 1.00 87.50 142 THR A CA 1
ATOM 1146 C C . THR A 1 142 ? 0.293 6.132 16.201 1.00 87.50 142 THR A C 1
ATOM 1148 O O . THR A 1 142 ? -0.473 5.899 17.133 1.00 87.50 142 THR A O 1
ATOM 1151 N N . ASP A 1 143 ? 1.596 5.881 16.287 1.00 87.12 143 ASP A N 1
ATOM 1152 C CA . ASP A 1 143 ? 2.258 5.360 17.480 1.00 87.12 143 ASP A CA 1
ATOM 1153 C C . ASP A 1 143 ? 2.244 6.327 18.675 1.00 87.12 143 ASP A C 1
ATOM 1155 O O . ASP A 1 143 ? 2.438 5.917 19.819 1.00 87.12 143 ASP A O 1
ATOM 1159 N N . MET A 1 144 ? 1.969 7.607 18.423 1.00 88.88 144 MET A N 1
ATOM 1160 C CA . MET A 1 144 ? 1.984 8.665 19.433 1.00 88.88 144 MET A CA 1
ATOM 1161 C C . MET A 1 144 ? 0.808 8.607 20.421 1.00 88.88 144 MET A C 1
ATOM 1163 O O . MET A 1 144 ? 0.871 9.239 21.478 1.00 88.88 144 MET A O 1
ATOM 1167 N N . HIS A 1 145 ? -0.270 7.891 20.092 1.00 91.62 145 HIS A N 1
ATOM 1168 C CA . HIS A 1 145 ? -1.448 7.746 20.947 1.00 91.62 145 HIS A CA 1
ATOM 1169 C C . HIS A 1 145 ? -2.231 6.465 20.631 1.00 91.62 145 HIS A C 1
ATOM 1171 O O . HIS A 1 145 ? -2.131 5.914 19.543 1.00 91.62 145 HIS A O 1
ATOM 1177 N N . THR A 1 146 ? -3.101 6.037 21.543 1.00 93.50 146 THR A N 1
ATOM 1178 C CA . THR A 1 146 ? -3.909 4.808 21.409 1.00 93.50 146 THR A CA 1
ATOM 1179 C C . THR A 1 146 ? -5.314 5.053 20.853 1.00 93.50 146 THR A C 1
ATOM 1181 O O . THR A 1 146 ? -6.241 4.329 21.185 1.00 93.50 146 THR A O 1
ATOM 1184 N N . TYR A 1 147 ? -5.492 6.090 20.032 1.00 93.94 147 TYR A N 1
ATOM 1185 C CA . TYR A 1 147 ? -6.778 6.438 19.423 1.00 93.94 147 TYR A CA 1
ATOM 1186 C C . TYR A 1 147 ? -6.796 6.164 17.920 1.00 93.94 147 TYR A C 1
ATOM 1188 O O . TYR A 1 147 ? -5.803 6.401 17.227 1.00 93.94 147 TYR A O 1
ATOM 1196 N N . VAL A 1 148 ? -7.956 5.738 17.429 1.00 94.31 148 VAL A N 1
ATOM 1197 C CA . VAL A 1 148 ? -8.309 5.653 16.013 1.00 94.31 148 VAL A CA 1
ATOM 1198 C C . VAL A 1 148 ? -9.306 6.762 15.673 1.00 94.31 148 VAL A C 1
ATOM 1200 O O . VAL A 1 148 ? -10.187 7.105 16.467 1.00 94.31 148 VAL A O 1
ATOM 1203 N N . HIS A 1 149 ? -9.122 7.375 14.507 1.00 94.44 149 HIS A N 1
ATOM 1204 C CA . HIS A 1 149 ? -9.992 8.425 13.982 1.00 94.44 149 HIS A CA 1
ATOM 1205 C C . HIS A 1 149 ? -10.026 8.355 12.451 1.00 94.44 149 HIS A C 1
ATOM 1207 O O . HIS A 1 149 ? -9.045 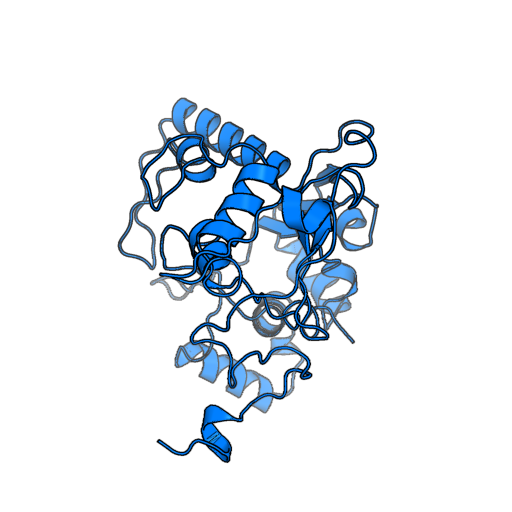7.908 11.849 1.00 94.44 149 HIS A O 1
ATOM 1213 N N . PRO A 1 150 ? -11.121 8.782 11.809 1.00 95.06 150 PRO A N 1
ATOM 1214 C CA . PRO A 1 150 ? -11.250 8.680 10.368 1.00 95.06 150 PRO A CA 1
ATOM 1215 C C . PRO A 1 150 ? -10.784 9.950 9.645 1.00 95.06 150 PRO A C 1
ATOM 1217 O O . PRO A 1 150 ? -10.733 11.047 10.211 1.00 95.06 150 PRO A O 1
ATOM 1220 N N . PHE A 1 151 ? -10.523 9.808 8.350 1.00 93.62 151 PHE A N 1
ATOM 1221 C CA . PHE A 1 151 ? -10.776 10.876 7.387 1.00 93.62 151 PHE A CA 1
ATOM 1222 C C . PHE A 1 151 ? -12.215 10.758 6.899 1.00 93.62 151 PHE A C 1
ATOM 1224 O O . PHE A 1 151 ? -12.685 9.654 6.631 1.00 93.62 151 PHE A O 1
ATOM 1231 N N . THR A 1 152 ? -12.913 11.887 6.802 1.00 94.56 152 THR A N 1
ATOM 1232 C CA . THR A 1 152 ? -14.296 11.947 6.322 1.00 94.56 152 THR A CA 1
ATOM 1233 C C . THR A 1 152 ? -14.444 13.034 5.260 1.00 94.56 152 THR A C 1
ATOM 1235 O O . THR A 1 152 ? -13.803 14.092 5.353 1.00 94.56 152 THR A O 1
ATOM 1238 N N . PRO A 1 153 ? -15.270 12.802 4.223 1.00 94.81 153 PRO A N 1
ATOM 1239 C CA . PRO A 1 153 ? -15.485 13.782 3.174 1.00 94.81 153 PRO A CA 1
ATOM 1240 C C . PRO A 1 153 ? -16.294 14.969 3.709 1.00 94.81 153 PRO A C 1
ATOM 1242 O O . PRO A 1 153 ? -17.485 14.869 3.995 1.00 94.81 153 PRO A O 1
ATOM 1245 N N . ALA A 1 154 ? -15.658 16.135 3.802 1.00 95.88 154 ALA A N 1
ATOM 1246 C CA . ALA A 1 154 ? -16.349 17.404 4.025 1.00 95.88 154 ALA A CA 1
ATOM 1247 C C . ALA A 1 154 ? -17.082 17.873 2.755 1.00 95.88 154 ALA A C 1
ATOM 1249 O O . ALA A 1 154 ? -18.073 18.603 2.831 1.00 95.88 154 ALA A O 1
ATOM 1250 N N . VAL A 1 155 ? -16.567 17.475 1.591 1.00 95.62 155 VAL A N 1
ATOM 1251 C CA . VAL A 1 155 ? -17.147 17.673 0.261 1.00 95.62 155 VAL A CA 1
ATOM 1252 C C . VAL A 1 155 ? -16.840 16.453 -0.607 1.00 95.62 155 VAL A C 1
ATOM 1254 O O . VAL A 1 155 ? -15.920 15.694 -0.311 1.00 95.62 155 VAL A O 1
ATOM 1257 N N . GLU A 1 156 ? -17.595 16.283 -1.689 1.00 95.31 156 GLU A N 1
ATOM 1258 C CA . GLU A 1 156 ? -17.277 15.290 -2.722 1.00 95.31 156 GLU A CA 1
ATOM 1259 C C . GLU A 1 156 ? -15.920 15.592 -3.392 1.00 95.31 156 GLU A C 1
ATOM 1261 O O . GLU A 1 156 ? -15.564 16.775 -3.507 1.00 95.31 156 GLU A O 1
ATOM 1266 N N . PRO A 1 157 ? -15.193 14.567 -3.888 1.00 96.75 157 PRO A N 1
ATOM 1267 C CA . PRO A 1 157 ? -13.959 14.743 -4.652 1.00 96.75 157 PRO A CA 1
ATOM 1268 C C . PRO A 1 157 ? -14.084 15.806 -5.751 1.00 96.75 157 PRO A C 1
ATOM 1270 O O . PRO A 1 157 ? -14.983 15.769 -6.597 1.00 96.75 157 PRO A O 1
ATOM 1273 N N . LEU A 1 158 ? -13.194 16.801 -5.719 1.00 95.88 158 LEU A N 1
ATOM 1274 C CA . LEU A 1 158 ? -13.261 17.950 -6.616 1.00 95.88 158 LEU A CA 1
ATOM 1275 C C . LEU A 1 158 ? -12.636 17.672 -7.992 1.00 95.88 158 LEU A C 1
ATOM 1277 O O . LEU A 1 158 ? -11.557 17.099 -8.130 1.00 95.88 158 LEU A O 1
ATOM 1281 N N . GLY A 1 159 ? -13.271 18.207 -9.036 1.00 95.25 159 GLY A N 1
ATOM 1282 C CA . GLY A 1 159 ? -12.807 18.038 -10.413 1.00 95.25 159 GLY A CA 1
ATOM 1283 C C . GLY A 1 159 ? -13.078 16.622 -10.914 1.00 95.25 159 GLY A C 1
ATOM 1284 O O . GLY A 1 159 ? -14.219 16.177 -10.897 1.00 95.25 159 GLY A O 1
ATOM 1285 N N . GLU A 1 160 ? -12.034 15.947 -11.387 1.00 97.25 160 GLU A N 1
ATOM 1286 C CA . GLU A 1 160 ? -12.082 14.536 -11.802 1.00 97.25 160 GLU A CA 1
ATOM 1287 C C . GLU A 1 160 ? -11.330 13.638 -10.807 1.00 97.25 160 GLU A C 1
ATOM 1289 O O . GLU A 1 160 ? -10.973 12.508 -11.141 1.00 97.25 160 GLU A O 1
ATOM 1294 N N . SER A 1 161 ? -11.045 14.150 -9.600 1.00 97.88 161 SER A N 1
ATOM 1295 C CA . SER A 1 161 ? -10.338 13.373 -8.592 1.00 97.88 161 SER A CA 1
ATOM 1296 C C . SER A 1 161 ? -11.185 12.210 -8.085 1.00 97.88 161 SER A C 1
ATOM 1298 O O . SER A 1 161 ? -12.417 12.243 -8.069 1.00 97.88 161 SER A O 1
ATOM 1300 N N . LYS A 1 162 ? -10.490 11.150 -7.687 1.00 98.38 162 LYS A N 1
ATOM 1301 C CA . LYS A 1 162 ? -11.051 9.940 -7.085 1.00 98.38 162 LYS A CA 1
ATOM 1302 C C . LYS A 1 162 ? -10.197 9.572 -5.887 1.00 98.38 162 LYS A C 1
ATOM 1304 O O . LYS A 1 162 ? -9.038 9.959 -5.824 1.00 98.38 162 LYS A O 1
ATOM 1309 N N . THR A 1 163 ? -10.739 8.848 -4.925 1.00 97.94 163 THR A N 1
ATOM 1310 C CA . THR A 1 163 ? -9.925 8.373 -3.802 1.00 97.94 163 THR A CA 1
ATOM 1311 C C . THR A 1 163 ? -8.926 7.319 -4.283 1.00 97.94 163 THR A C 1
ATOM 1313 O O . THR A 1 163 ? -9.121 6.704 -5.334 1.00 97.94 163 THR A O 1
ATOM 1316 N N . ASP A 1 164 ? -7.855 7.092 -3.521 1.00 97.56 164 ASP A N 1
ATOM 1317 C CA . ASP A 1 164 ? -6.830 6.108 -3.891 1.00 97.56 164 ASP A CA 1
ATOM 1318 C C . ASP A 1 164 ? -7.447 4.710 -4.120 1.00 97.56 164 ASP A C 1
ATOM 1320 O O . ASP A 1 164 ? -7.109 4.034 -5.091 1.00 97.56 164 ASP A O 1
ATOM 1324 N N . TRP A 1 165 ? -8.406 4.317 -3.268 1.00 97.56 165 TRP A N 1
ATOM 1325 C CA . TRP A 1 165 ? -9.154 3.060 -3.377 1.00 97.56 165 TRP A CA 1
ATOM 1326 C C . TRP A 1 165 ? -9.930 2.975 -4.697 1.00 97.56 165 TRP A C 1
ATOM 1328 O O . TRP A 1 165 ? -9.791 2.021 -5.460 1.00 97.56 165 TRP A O 1
ATOM 1338 N N . GLN A 1 166 ? -10.674 4.030 -5.035 1.00 98.38 166 GLN A N 1
ATOM 1339 C CA . GLN A 1 166 ? -11.448 4.090 -6.275 1.00 98.38 166 GLN A CA 1
ATOM 1340 C C . GLN A 1 166 ? -10.566 4.099 -7.531 1.00 98.38 166 GLN A C 1
ATOM 1342 O O . GLN A 1 166 ? -10.925 3.484 -8.535 1.00 98.38 166 GLN A O 1
ATOM 1347 N N . ILE A 1 167 ? -9.396 4.747 -7.484 1.00 98.56 167 ILE A N 1
ATOM 1348 C CA . ILE A 1 167 ? -8.431 4.746 -8.594 1.00 98.56 167 ILE A CA 1
ATOM 1349 C C . ILE A 1 167 ? -7.937 3.325 -8.877 1.00 98.56 167 ILE A C 1
ATOM 1351 O O . ILE A 1 167 ? -7.946 2.893 -10.032 1.00 98.56 167 ILE A O 1
ATOM 1355 N N . PHE A 1 168 ? -7.529 2.580 -7.845 1.00 98.44 168 PHE A N 1
ATOM 1356 C CA . PHE A 1 168 ? -7.069 1.202 -8.026 1.00 98.44 168 PHE A CA 1
ATOM 1357 C C . PHE A 1 168 ? -8.211 0.246 -8.397 1.00 98.44 168 PHE A C 1
ATOM 1359 O O . PHE A 1 168 ? -7.986 -0.634 -9.228 1.00 98.44 168 PHE A O 1
ATOM 1366 N N . ARG A 1 169 ? -9.436 0.464 -7.895 1.00 98.44 169 ARG A N 1
ATOM 1367 C CA . ARG A 1 169 ? -10.638 -0.272 -8.330 1.00 98.44 169 ARG A CA 1
ATOM 1368 C C . ARG A 1 169 ? -10.887 -0.107 -9.829 1.00 98.44 169 ARG A C 1
ATOM 1370 O O . ARG A 1 169 ? -11.024 -1.091 -10.550 1.00 98.44 169 ARG A O 1
ATOM 1377 N N . GLU A 1 170 ? -10.910 1.131 -10.323 1.00 98.62 170 GLU A N 1
ATOM 1378 C CA . GLU A 1 170 ? -11.128 1.411 -11.749 1.00 98.62 170 GLU A CA 1
ATOM 1379 C C . GLU A 1 170 ? -9.971 0.900 -12.624 1.00 98.62 170 GLU A C 1
ATOM 1381 O O . GLU A 1 170 ? -10.203 0.394 -13.725 1.00 98.62 170 GLU A O 1
ATOM 1386 N N . LEU A 1 171 ? -8.730 0.959 -12.127 1.00 98.50 171 LEU A N 1
ATOM 1387 C CA . LEU A 1 171 ? -7.582 0.359 -12.804 1.00 98.50 171 LEU A CA 1
ATOM 1388 C C . LEU A 1 171 ? -7.722 -1.167 -12.905 1.00 98.50 171 LEU A C 1
ATOM 1390 O O . LEU A 1 171 ? -7.503 -1.717 -13.984 1.00 98.50 171 LEU A O 1
ATOM 1394 N N . ALA A 1 172 ? -8.116 -1.842 -11.822 1.00 98.44 172 ALA A N 1
ATOM 1395 C CA . ALA A 1 172 ? -8.362 -3.282 -11.820 1.00 98.44 172 ALA A CA 1
ATOM 1396 C C . ALA A 1 172 ? -9.475 -3.652 -12.812 1.00 98.44 172 ALA A C 1
ATOM 1398 O O . ALA A 1 172 ? -9.285 -4.556 -13.623 1.00 98.44 172 ALA A O 1
ATOM 1399 N N . ALA A 1 173 ? -10.579 -2.893 -12.836 1.00 98.75 173 ALA A N 1
ATOM 1400 C CA . ALA A 1 173 ? -11.664 -3.089 -13.801 1.00 98.75 173 ALA A CA 1
ATOM 1401 C C . ALA A 1 173 ? -11.159 -2.998 -15.246 1.00 98.75 173 ALA A C 1
ATOM 1403 O O . ALA A 1 173 ? -11.491 -3.839 -16.083 1.00 98.75 173 ALA A O 1
ATOM 1404 N N . LYS A 1 174 ? -10.305 -2.009 -15.542 1.00 98.62 174 LYS A N 1
ATOM 1405 C CA . LYS A 1 174 ? -9.754 -1.851 -16.889 1.00 98.62 174 LYS A CA 1
ATOM 1406 C C . LYS A 1 174 ? -8.749 -2.946 -17.252 1.00 98.62 174 LYS A C 1
ATOM 1408 O O . LYS A 1 174 ? -8.694 -3.353 -18.412 1.00 98.62 174 LYS A O 1
ATOM 1413 N N . ILE A 1 175 ? -7.952 -3.421 -16.294 1.00 98.44 175 ILE A N 1
ATOM 1414 C CA . ILE A 1 175 ? -7.048 -4.559 -16.505 1.00 98.44 175 ILE A CA 1
ATOM 1415 C C . ILE A 1 175 ? -7.861 -5.815 -16.827 1.00 98.44 175 ILE A C 1
ATOM 1417 O O . ILE A 1 175 ? -7.536 -6.479 -17.811 1.00 98.44 175 ILE A O 1
ATOM 1421 N N . GLN A 1 176 ? -8.922 -6.086 -16.062 1.00 98.69 176 GLN A N 1
ATOM 1422 C CA . GLN A 1 176 ? -9.819 -7.219 -16.284 1.00 98.69 176 GLN A CA 1
ATOM 1423 C C . GLN A 1 176 ? -10.449 -7.181 -17.678 1.00 98.69 176 GLN A C 1
ATOM 1425 O O . 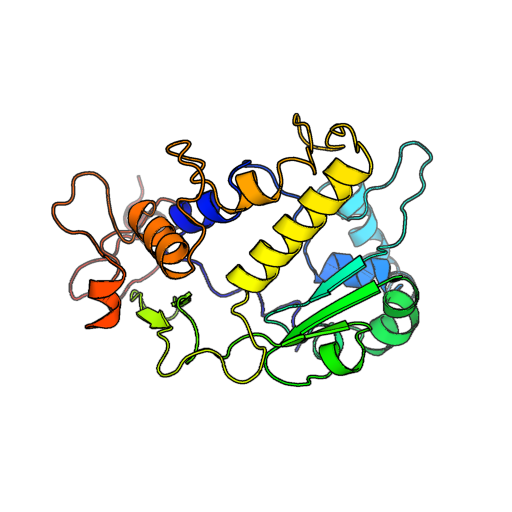GLN A 1 176 ? -10.274 -8.122 -18.447 1.00 98.69 176 GLN A O 1
ATOM 1430 N N . GLU A 1 177 ? -11.064 -6.054 -18.054 1.00 98.69 177 GLU A N 1
ATOM 1431 C CA . GLU A 1 177 ? -11.651 -5.854 -19.389 1.00 98.69 177 GLU A CA 1
ATOM 1432 C C . GLU A 1 177 ? -10.634 -6.168 -20.504 1.00 98.69 177 GLU A C 1
ATOM 1434 O O . GLU A 1 177 ? -10.915 -6.918 -21.437 1.00 98.69 177 GLU A O 1
ATOM 1439 N N . VAL A 1 178 ? -9.413 -5.633 -20.397 1.00 98.62 178 VAL A N 1
ATOM 1440 C CA . VAL A 1 178 ? -8.363 -5.839 -21.407 1.00 98.62 178 VAL A CA 1
ATOM 1441 C C . VAL A 1 178 ? -7.837 -7.280 -21.411 1.00 98.62 178 VAL A C 1
ATOM 1443 O O . VAL A 1 178 ? -7.452 -7.783 -22.471 1.00 98.62 178 VAL A O 1
ATOM 1446 N N . ALA A 1 179 ? -7.778 -7.944 -20.256 1.00 98.44 179 ALA A N 1
ATOM 1447 C CA . ALA A 1 179 ? -7.356 -9.336 -20.142 1.00 98.44 179 ALA A CA 1
ATOM 1448 C C . ALA A 1 179 ? -8.375 -10.284 -20.788 1.00 98.44 179 ALA A C 1
ATOM 1450 O O . ALA A 1 179 ? -7.978 -11.148 -21.574 1.00 98.44 179 ALA A O 1
ATOM 1451 N N . GLU A 1 180 ? -9.667 -10.068 -20.534 1.00 98.31 180 GLU A N 1
ATOM 1452 C CA . GLU A 1 180 ? -10.777 -10.801 -21.151 1.00 98.31 180 GLU A CA 1
ATOM 1453 C C . GLU A 1 180 ? -10.790 -10.612 -22.676 1.00 98.31 180 GLU A C 1
ATOM 1455 O O . GLU A 1 180 ? -10.808 -11.587 -23.430 1.00 98.31 180 GLU A O 1
ATOM 1460 N N . GLU A 1 181 ? -10.692 -9.366 -23.162 1.00 98.38 181 GLU A N 1
ATOM 1461 C CA . GLU A 1 181 ? -10.653 -9.055 -24.601 1.00 98.38 181 GLU A CA 1
ATOM 1462 C C . GLU A 1 181 ? -9.500 -9.752 -25.334 1.00 98.38 181 GLU A C 1
ATOM 1464 O O . GLU A 1 181 ? -9.612 -10.108 -26.513 1.00 98.38 181 GLU A O 1
ATOM 1469 N N . ARG A 1 182 ? -8.367 -9.926 -24.648 1.00 98.19 182 ARG A N 1
ATOM 1470 C CA . ARG A 1 182 ? -7.162 -10.558 -25.197 1.00 98.19 182 ARG A CA 1
ATOM 1471 C C . ARG A 1 182 ? -7.107 -12.066 -24.958 1.00 98.19 182 ARG A C 1
ATOM 1473 O O . ARG A 1 182 ? -6.225 -12.701 -25.536 1.00 98.19 182 ARG A O 1
ATOM 1480 N N . GLY A 1 183 ? -8.003 -12.625 -24.144 1.00 97.31 183 GLY A N 1
ATOM 1481 C CA . GLY A 1 183 ? -7.956 -14.023 -23.717 1.00 97.31 183 GLY A CA 1
ATOM 1482 C C . GLY A 1 183 ? -6.648 -14.361 -22.999 1.00 97.31 183 GLY A C 1
ATOM 1483 O O . GLY A 1 183 ? -5.965 -15.313 -23.375 1.00 97.31 183 GLY A O 1
ATOM 1484 N N . VAL A 1 184 ? -6.241 -13.528 -22.036 1.00 97.56 184 VAL A N 1
ATOM 1485 C CA . VAL A 1 184 ? -5.023 -13.767 -21.248 1.00 97.56 184 VAL A CA 1
ATOM 1486 C C . VAL A 1 184 ? -5.281 -14.905 -20.268 1.00 97.56 184 VAL A C 1
ATOM 1488 O O . VAL A 1 184 ? -5.942 -14.706 -19.256 1.00 97.56 184 VAL A O 1
ATOM 1491 N N . GLU A 1 185 ? -4.755 -16.089 -20.566 1.00 97.50 185 GLU A N 1
ATOM 1492 C CA . GLU A 1 185 ? -4.827 -17.237 -19.656 1.00 97.50 185 GLU A CA 1
ATOM 1493 C C . GLU A 1 185 ? -4.142 -16.933 -18.308 1.00 97.50 185 GLU A C 1
ATOM 1495 O O . GLU A 1 185 ? -3.143 -16.196 -18.297 1.00 97.50 185 GLU A O 1
ATOM 1500 N N . PRO A 1 186 ? -4.626 -17.517 -17.194 1.00 97.25 186 PRO A N 1
ATOM 1501 C CA . PRO A 1 186 ? -3.961 -17.428 -15.901 1.00 97.25 186 PRO A CA 1
ATOM 1502 C C . PRO A 1 186 ? -2.481 -17.811 -15.988 1.00 97.25 186 PRO A C 1
ATOM 1504 O O . PRO A 1 186 ? -2.079 -18.694 -16.754 1.00 97.25 186 PRO A O 1
ATOM 1507 N N . VAL A 1 187 ? -1.648 -17.121 -15.208 1.00 96.25 187 VAL A N 1
ATOM 1508 C CA . VAL A 1 187 ? -0.201 -17.363 -15.169 1.00 96.25 187 VAL A CA 1
ATOM 1509 C C . VAL A 1 187 ? 0.243 -17.790 -13.781 1.00 96.25 187 VAL A C 1
ATOM 1511 O O . VAL A 1 187 ? -0.097 -17.158 -12.787 1.00 96.25 187 VAL A O 1
ATOM 1514 N N . GLU A 1 188 ? 1.071 -18.827 -13.716 1.00 96.12 188 GLU A N 1
ATOM 1515 C CA . GLU A 1 188 ? 1.693 -19.279 -12.469 1.00 96.12 188 GLU A CA 1
ATOM 1516 C C . GLU A 1 188 ? 2.521 -18.155 -11.823 1.00 96.12 188 GLU A C 1
ATOM 1518 O O . GLU A 1 188 ? 3.389 -17.535 -12.461 1.00 96.12 188 GLU A O 1
ATOM 1523 N N . ASP A 1 189 ? 2.279 -17.889 -10.538 1.00 93.44 189 ASP A N 1
ATOM 1524 C CA . ASP A 1 189 ? 3.090 -16.950 -9.775 1.00 93.44 189 ASP A CA 1
ATOM 1525 C C . ASP A 1 189 ? 4.504 -17.536 -9.595 1.00 93.44 189 ASP A C 1
ATOM 1527 O O . ASP A 1 189 ? 4.716 -18.634 -9.092 1.00 93.44 189 ASP A O 1
ATOM 1531 N N . ARG A 1 190 ? 5.531 -16.773 -9.986 1.00 89.44 190 ARG A N 1
ATOM 1532 C CA . ARG A 1 190 ? 6.929 -17.250 -9.970 1.00 89.44 190 ARG A CA 1
ATOM 1533 C C . ARG A 1 190 ? 7.493 -17.561 -8.578 1.00 89.44 190 ARG A C 1
ATOM 1535 O O . ARG A 1 190 ? 8.621 -18.038 -8.488 1.00 89.44 190 ARG A O 1
ATOM 1542 N N . LYS A 1 191 ? 6.806 -17.173 -7.503 1.00 89.38 191 LYS A N 1
ATOM 1543 C CA . LYS A 1 191 ? 7.302 -17.290 -6.124 1.00 89.38 191 LYS A CA 1
ATOM 1544 C C . LYS A 1 191 ? 6.328 -18.018 -5.205 1.00 89.38 191 LYS A C 1
ATOM 1546 O O . LYS A 1 191 ? 6.779 -18.702 -4.290 1.00 89.38 191 LYS A O 1
ATOM 1551 N N . PHE A 1 192 ? 5.033 -17.812 -5.391 1.00 92.75 192 PHE A N 1
ATOM 1552 C CA . PHE A 1 192 ? 3.999 -18.332 -4.508 1.00 92.75 192 PHE A CA 1
ATOM 1553 C C . PHE A 1 192 ? 3.205 -19.428 -5.212 1.00 92.75 192 PHE A C 1
ATOM 1555 O O . PHE A 1 192 ? 3.044 -19.378 -6.423 1.00 92.75 192 PHE A O 1
ATOM 1562 N N . ASP A 1 193 ? 2.713 -20.400 -4.449 1.00 93.75 193 ASP A N 1
ATOM 1563 C CA . ASP A 1 193 ? 1.880 -21.497 -4.955 1.00 93.75 193 ASP A CA 1
ATOM 1564 C C . ASP A 1 193 ? 0.456 -20.987 -5.235 1.00 93.75 193 ASP A C 1
ATOM 1566 O O . ASP A 1 193 ? -0.448 -21.144 -4.414 1.00 93.75 193 ASP A O 1
ATOM 1570 N N . ARG A 1 194 ? 0.305 -20.233 -6.331 1.00 93.19 194 ARG A N 1
ATOM 1571 C CA . ARG A 1 194 ? -0.957 -19.646 -6.800 1.00 93.19 194 ARG A CA 1
ATOM 1572 C C . ARG A 1 194 ? -0.878 -19.279 -8.280 1.00 93.19 194 ARG A C 1
ATOM 1574 O O . ARG A 1 194 ? 0.186 -18.917 -8.784 1.00 93.19 194 ARG A O 1
ATOM 1581 N N . GLU A 1 195 ? -2.035 -19.227 -8.920 1.00 95.38 195 GLU A N 1
ATOM 1582 C CA . GLU A 1 195 ? -2.193 -18.629 -10.243 1.00 95.38 195 GLU A CA 1
ATOM 1583 C C . GLU A 1 195 ? -2.579 -17.148 -10.117 1.00 95.38 195 GLU A C 1
ATOM 1585 O O . GLU A 1 195 ? -3.255 -16.736 -9.173 1.00 95.38 195 GLU A O 1
ATOM 1590 N N . ILE A 1 196 ? -2.111 -16.330 -11.058 1.00 95.38 196 ILE A N 1
ATOM 1591 C CA . ILE A 1 196 ? -2.523 -14.939 -11.233 1.00 95.38 196 ILE A CA 1
ATOM 1592 C C . ILE A 1 196 ? -3.477 -14.909 -12.419 1.00 95.38 196 ILE A C 1
ATOM 1594 O O . ILE A 1 196 ? -3.040 -15.030 -13.568 1.00 95.38 196 ILE A O 1
ATOM 1598 N N . ASP A 1 197 ? -4.761 -14.732 -12.134 1.00 97.06 197 ASP A N 1
ATOM 1599 C CA . ASP A 1 197 ? -5.786 -14.540 -13.149 1.00 97.06 197 ASP A CA 1
ATOM 1600 C C . ASP A 1 197 ? -6.101 -13.047 -13.293 1.00 97.06 197 ASP A C 1
ATOM 1602 O O . ASP A 1 197 ? -6.624 -12.395 -12.392 1.00 97.06 197 ASP A O 1
ATOM 1606 N N . LEU A 1 198 ? -5.734 -12.472 -14.439 1.00 98.00 198 LEU A N 1
ATOM 1607 C CA . LEU A 1 198 ? -6.049 -11.074 -14.728 1.00 98.00 198 LEU A CA 1
ATOM 1608 C C . LEU A 1 198 ? -7.504 -10.890 -15.167 1.00 98.00 198 LEU A C 1
ATOM 1610 O O . LEU A 1 198 ? -7.960 -9.754 -15.197 1.00 98.00 198 LEU A O 1
ATOM 1614 N N . GLN A 1 199 ? -8.226 -11.966 -15.492 1.00 98.31 199 GLN A N 1
ATOM 1615 C CA . GLN A 1 199 ? -9.639 -11.925 -15.867 1.00 98.31 199 GLN A CA 1
ATOM 1616 C C . GLN A 1 199 ? -10.579 -11.885 -14.649 1.00 98.31 199 GLN A C 1
ATOM 1618 O O . GLN A 1 199 ? -11.771 -11.679 -14.833 1.00 98.31 199 GLN A O 1
ATOM 1623 N N . SER A 1 200 ? -10.065 -12.026 -13.420 1.00 97.31 200 SER A N 1
ATOM 1624 C CA . SER A 1 200 ? -10.836 -11.874 -12.172 1.00 97.31 200 SER A CA 1
ATOM 1625 C C . SER A 1 200 ? -10.364 -10.716 -11.290 1.00 97.31 200 SER A C 1
ATOM 1627 O O . SER A 1 200 ? -10.910 -10.504 -10.211 1.00 97.31 200 SER A O 1
ATOM 1629 N N . VAL A 1 201 ? -9.348 -9.953 -11.710 1.00 97.31 201 VAL A N 1
ATOM 1630 C CA . VAL A 1 201 ? -8.616 -9.039 -10.813 1.00 97.31 201 VAL A CA 1
ATOM 1631 C C . VAL A 1 201 ? -9.486 -7.950 -10.169 1.00 97.31 201 VAL A C 1
ATOM 1633 O O . VAL A 1 201 ? -9.196 -7.527 -9.053 1.00 97.31 201 VAL A O 1
ATOM 1636 N N . HIS A 1 202 ? -10.542 -7.473 -10.833 1.00 98.44 202 HIS A N 1
ATOM 1637 C CA . HIS A 1 202 ? -11.465 -6.502 -10.238 1.00 98.44 202 HIS A CA 1
ATOM 1638 C C . HIS A 1 202 ? -12.425 -7.159 -9.246 1.00 98.44 202 HIS A C 1
ATOM 1640 O O . HIS A 1 202 ? -12.701 -6.601 -8.180 1.00 98.44 202 HIS A O 1
ATOM 1646 N N . ASP A 1 203 ? -12.921 -8.345 -9.587 1.00 97.88 203 ASP A N 1
ATOM 1647 C CA . ASP A 1 203 ? -13.784 -9.119 -8.698 1.00 97.88 203 ASP A CA 1
ATOM 1648 C C . ASP A 1 203 ? -13.020 -9.470 -7.414 1.00 97.88 203 ASP A C 1
ATOM 1650 O O . ASP A 1 203 ? -13.510 -9.230 -6.314 1.00 97.88 203 ASP A O 1
ATOM 1654 N N . ASP A 1 204 ? -11.763 -9.887 -7.559 1.00 96.38 204 ASP A N 1
ATOM 1655 C CA . ASP A 1 204 ? -10.819 -10.140 -6.473 1.00 96.38 204 ASP A CA 1
ATOM 1656 C C . ASP A 1 204 ? -10.512 -8.887 -5.636 1.00 96.38 204 ASP A C 1
ATOM 1658 O O . ASP A 1 204 ? -10.377 -8.980 -4.415 1.00 96.38 204 ASP A O 1
ATOM 1662 N N . TYR A 1 205 ? -10.416 -7.710 -6.265 1.00 97.19 205 TYR A N 1
ATOM 1663 C CA . TYR A 1 205 ? -10.150 -6.437 -5.581 1.00 97.19 205 TYR A CA 1
ATOM 1664 C C . TYR A 1 205 ? -11.313 -5.991 -4.685 1.00 97.19 205 TYR A C 1
ATOM 1666 O O . TYR A 1 205 ? -11.096 -5.403 -3.630 1.00 97.19 205 TYR A O 1
ATOM 1674 N N . THR A 1 206 ? -12.552 -6.243 -5.111 1.00 97.94 206 THR A N 1
ATOM 1675 C CA . THR A 1 206 ? -13.762 -5.784 -4.403 1.00 97.94 206 THR A CA 1
ATOM 1676 C C . THR A 1 206 ? -14.376 -6.843 -3.489 1.00 97.94 206 THR A C 1
ATOM 1678 O O . THR A 1 206 ? -15.364 -6.569 -2.809 1.00 97.94 206 THR A O 1
ATOM 1681 N N . ARG A 1 207 ? -13.820 -8.053 -3.472 1.00 97.56 207 ARG A N 1
ATOM 1682 C CA . ARG A 1 207 ? -14.292 -9.185 -2.677 1.00 97.56 207 ARG A CA 1
ATOM 1683 C C . ARG A 1 207 ? -13.821 -9.109 -1.229 1.00 97.56 207 ARG A C 1
ATOM 1685 O O . ARG A 1 207 ? -12.651 -8.841 -0.972 1.00 97.56 207 ARG A O 1
ATOM 1692 N N . ASP A 1 208 ? -14.702 -9.469 -0.303 1.00 96.88 208 ASP A N 1
ATOM 1693 C CA . ASP A 1 208 ? -14.295 -9.903 1.031 1.00 96.88 208 ASP A CA 1
ATOM 1694 C C . ASP A 1 208 ? -13.758 -11.339 0.959 1.00 96.88 208 ASP A C 1
ATOM 1696 O O . ASP A 1 208 ? -14.476 -12.279 0.615 1.00 96.88 208 ASP A O 1
ATOM 1700 N N . TRP A 1 209 ? -12.470 -11.510 1.248 1.00 95.19 209 TRP A N 1
ATOM 1701 C CA . TRP A 1 209 ? -11.790 -12.803 1.173 1.00 95.19 209 TRP A CA 1
ATOM 1702 C C . TRP A 1 209 ? -11.971 -13.684 2.413 1.00 95.19 209 TRP A C 1
ATOM 1704 O O . TRP A 1 209 ? -11.645 -14.869 2.354 1.00 95.19 209 TRP A O 1
ATOM 1714 N N . LEU A 1 210 ? -12.455 -13.132 3.527 1.00 95.25 210 LEU A N 1
ATOM 1715 C CA . LEU A 1 210 ? -12.726 -13.893 4.746 1.00 95.25 210 LEU A CA 1
ATOM 1716 C C . LEU A 1 210 ? -14.084 -14.588 4.654 1.00 95.25 210 LEU A C 1
ATOM 1718 O O . LEU A 1 210 ? -14.170 -15.785 4.937 1.00 95.25 210 LEU A O 1
ATOM 1722 N N . ASP A 1 211 ? -15.093 -13.862 4.173 1.00 94.62 211 ASP A N 1
ATOM 1723 C CA . ASP A 1 211 ? -16.468 -14.361 4.033 1.00 94.62 211 ASP A CA 1
ATOM 1724 C C . ASP A 1 211 ? -16.842 -14.762 2.598 1.00 94.62 211 ASP A C 1
ATOM 1726 O O . ASP A 1 211 ? -17.948 -15.244 2.338 1.00 94.62 211 ASP A O 1
ATOM 1730 N N . ASP A 1 212 ? -15.899 -14.629 1.663 1.00 95.00 212 ASP A N 1
ATOM 1731 C CA . ASP A 1 212 ? -16.048 -14.970 0.245 1.00 95.00 212 ASP A CA 1
ATOM 1732 C C . ASP A 1 212 ? -17.097 -14.104 -0.494 1.00 95.00 212 ASP A C 1
ATOM 1734 O O . ASP A 1 212 ? -17.543 -14.475 -1.586 1.00 95.00 212 ASP A O 1
ATOM 1738 N N . GLU A 1 213 ? -17.468 -12.937 0.059 1.00 97.38 213 GLU A N 1
ATOM 1739 C CA . GLU A 1 213 ? -18.543 -12.059 -0.426 1.00 97.38 213 GLU A CA 1
ATOM 1740 C C . GLU A 1 213 ? -18.088 -11.143 -1.585 1.00 97.38 213 GLU A C 1
ATOM 1742 O O . GLU A 1 213 ? -17.269 -10.237 -1.394 1.00 97.38 213 GLU A O 1
ATOM 1747 N N . PRO A 1 214 ? -18.621 -11.316 -2.810 1.00 97.25 214 PRO A N 1
ATOM 1748 C CA . PRO A 1 214 ? -18.240 -10.486 -3.951 1.00 97.25 214 PRO A CA 1
ATOM 1749 C C . PRO A 1 214 ? -18.746 -9.044 -3.821 1.00 97.25 214 PRO A C 1
ATOM 1751 O O . PRO A 1 214 ? -19.925 -8.814 -3.554 1.00 97.25 214 PRO A O 1
ATOM 1754 N N . GLY A 1 215 ? -17.883 -8.065 -4.099 1.00 97.56 215 GLY A N 1
ATOM 1755 C CA . GLY A 1 215 ? -18.254 -6.647 -4.140 1.00 97.56 215 GLY A CA 1
ATOM 1756 C C . GLY A 1 215 ? -18.423 -5.966 -2.776 1.00 97.56 215 GLY A C 1
ATOM 1757 O O . GLY A 1 215 ? -18.680 -4.761 -2.745 1.00 97.56 215 GLY A O 1
ATOM 1758 N N . ALA A 1 216 ? -18.258 -6.695 -1.668 1.00 97.81 216 ALA A N 1
ATOM 1759 C CA . ALA A 1 216 ? -18.395 -6.173 -0.307 1.00 97.81 216 ALA A CA 1
ATOM 1760 C C . ALA A 1 216 ? -17.456 -4.988 -0.015 1.00 97.81 216 ALA A C 1
ATOM 1762 O O . ALA A 1 216 ? -17.823 -4.054 0.694 1.00 97.81 216 ALA A O 1
ATOM 1763 N N . LEU A 1 217 ? -16.271 -4.976 -0.629 1.00 97.88 217 LEU A N 1
ATOM 1764 C CA . LEU A 1 217 ? -15.224 -3.973 -0.420 1.00 97.88 217 LEU A CA 1
ATOM 1765 C C . LEU A 1 217 ? -15.151 -2.948 -1.563 1.00 97.88 217 LEU A C 1
ATOM 1767 O O . LEU A 1 217 ? -14.139 -2.277 -1.756 1.00 97.88 217 LEU A O 1
ATOM 1771 N N . ALA A 1 218 ? -16.219 -2.802 -2.354 1.00 97.94 218 ALA A N 1
ATOM 1772 C CA . ALA A 1 218 ? -16.240 -1.858 -3.471 1.00 97.94 218 ALA A CA 1
ATOM 1773 C C . ALA A 1 218 ? -16.133 -0.385 -3.027 1.00 97.94 218 ALA A C 1
ATOM 1775 O O . ALA A 1 218 ? -15.615 0.442 -3.783 1.00 97.94 218 ALA A O 1
ATOM 1776 N N . GLU A 1 219 ? -16.612 -0.055 -1.828 1.00 98.06 219 GLU A N 1
ATOM 1777 C CA . GLU A 1 219 ? -16.680 1.310 -1.300 1.00 98.06 219 GLU A CA 1
ATOM 1778 C C . GLU A 1 219 ? -15.630 1.553 -0.208 1.00 98.06 219 GLU A C 1
ATOM 1780 O O . GLU A 1 219 ? -15.384 0.700 0.641 1.00 98.06 219 GLU A O 1
ATOM 1785 N N . ASP A 1 220 ? -15.055 2.756 -0.182 1.00 96.56 220 ASP A N 1
ATOM 1786 C CA . ASP A 1 220 ? -13.950 3.133 0.712 1.00 96.56 220 ASP A CA 1
ATOM 1787 C C . ASP A 1 220 ? -14.282 2.917 2.192 1.00 96.56 220 ASP A C 1
ATOM 1789 O O . ASP A 1 220 ? -13.481 2.385 2.959 1.00 96.56 220 ASP A O 1
ATOM 1793 N N . LYS A 1 221 ? -15.495 3.319 2.592 1.00 96.88 221 LYS A N 1
ATOM 1794 C CA . LYS A 1 221 ? -15.967 3.169 3.969 1.00 96.88 221 LYS A CA 1
ATOM 1795 C C . LYS A 1 221 ? -16.113 1.695 4.354 1.00 96.88 221 LYS A C 1
ATOM 1797 O O . LYS A 1 221 ? -15.816 1.358 5.490 1.00 96.88 221 LYS A O 1
ATOM 1802 N N . ALA A 1 222 ? -16.503 0.824 3.419 1.00 98.00 222 ALA A N 1
ATOM 1803 C CA . ALA A 1 222 ? -16.596 -0.612 3.676 1.00 98.00 222 ALA A CA 1
ATOM 1804 C C . ALA A 1 222 ? -15.207 -1.230 3.896 1.00 98.00 222 ALA A C 1
ATOM 1806 O O . ALA A 1 222 ? -15.031 -2.014 4.820 1.00 98.00 222 ALA A O 1
ATOM 1807 N N . ALA A 1 223 ? -14.197 -0.811 3.126 1.00 97.38 223 ALA A N 1
ATOM 1808 C CA . ALA A 1 223 ? -12.814 -1.232 3.357 1.00 97.38 223 ALA A CA 1
ATOM 1809 C C . ALA A 1 223 ? -12.276 -0.757 4.724 1.00 97.38 223 ALA A C 1
ATOM 1811 O O . ALA A 1 223 ? -11.569 -1.500 5.403 1.00 97.38 223 ALA A O 1
ATOM 1812 N N . ALA A 1 224 ? -12.632 0.457 5.161 1.00 96.88 224 ALA A N 1
ATOM 1813 C CA . ALA A 1 224 ? -12.290 0.951 6.495 1.00 96.88 224 ALA A CA 1
ATOM 1814 C C . ALA A 1 224 ? -13.017 0.178 7.612 1.00 96.88 224 ALA A C 1
ATOM 1816 O O . ALA A 1 224 ? -12.386 -0.204 8.597 1.00 96.88 224 ALA A O 1
ATOM 1817 N N . GLU A 1 225 ? -14.314 -0.092 7.447 1.00 97.44 225 GLU A N 1
ATOM 1818 C CA . GLU A 1 225 ? -15.109 -0.886 8.393 1.00 97.44 225 GLU A CA 1
ATOM 1819 C C . GLU A 1 225 ? -14.553 -2.309 8.517 1.00 97.44 225 GLU A C 1
ATOM 1821 O O . GLU A 1 225 ? -14.332 -2.782 9.627 1.00 97.44 225 GLU A O 1
ATOM 1826 N N . PHE A 1 226 ? -14.192 -2.938 7.394 1.00 97.81 226 PHE A N 1
ATOM 1827 C CA . PHE A 1 226 ? -13.563 -4.257 7.366 1.00 97.81 226 PHE A CA 1
ATOM 1828 C C . PHE A 1 226 ? -12.287 -4.309 8.222 1.00 97.81 226 PHE A C 1
ATOM 1830 O O . PHE A 1 226 ? -12.069 -5.277 8.952 1.00 97.81 226 PHE A O 1
ATOM 1837 N N . ILE A 1 227 ? -11.444 -3.266 8.171 1.00 97.12 227 ILE A N 1
ATOM 1838 C CA . ILE A 1 227 ? -10.236 -3.188 9.008 1.00 97.12 227 ILE A CA 1
ATOM 1839 C C . ILE A 1 227 ? -10.608 -3.166 10.491 1.00 97.12 227 ILE A C 1
ATOM 1841 O O . ILE A 1 227 ? -9.958 -3.856 11.279 1.00 97.12 227 ILE A O 1
ATOM 1845 N N . LEU A 1 228 ? -11.611 -2.371 10.871 1.00 96.81 228 LEU A N 1
ATOM 1846 C CA . LEU A 1 228 ? -12.047 -2.268 12.261 1.00 96.81 228 LEU A CA 1
ATOM 1847 C C . LEU A 1 228 ? -12.646 -3.595 12.737 1.00 96.81 228 LEU A C 1
ATOM 1849 O O . LEU A 1 228 ? -12.251 -4.104 13.784 1.00 96.81 228 LEU A O 1
ATOM 1853 N N . GLU A 1 229 ? -13.562 -4.181 11.970 1.00 96.25 229 GLU A N 1
ATOM 1854 C CA . GLU A 1 229 ? -14.252 -5.440 12.280 1.00 96.25 229 GLU A CA 1
ATOM 1855 C C . GLU A 1 229 ? -13.279 -6.598 12.523 1.00 96.25 229 GLU A C 1
ATOM 1857 O O . GLU A 1 229 ? -13.441 -7.366 13.468 1.00 96.25 229 GLU A O 1
ATOM 1862 N N . HIS A 1 230 ? -12.215 -6.676 11.724 1.00 95.75 230 HIS A N 1
ATOM 1863 C CA . HIS A 1 230 ? -11.295 -7.812 11.724 1.00 95.75 230 HIS A CA 1
ATOM 1864 C C . HIS A 1 230 ? -9.990 -7.572 12.497 1.00 95.75 230 HIS A C 1
ATOM 1866 O O . HIS A 1 230 ? -9.019 -8.318 12.318 1.00 95.75 230 HIS A O 1
ATOM 1872 N N . SER A 1 231 ? -9.943 -6.545 13.352 1.00 95.56 231 SER A N 1
ATOM 1873 C CA . SER A 1 231 ? -8.795 -6.252 14.218 1.00 95.56 231 SER A CA 1
ATOM 1874 C C . SER A 1 231 ? -9.174 -6.327 15.690 1.00 95.56 231 SER A C 1
ATOM 1876 O O . SER A 1 231 ? -10.151 -5.720 16.116 1.00 95.56 231 SER A O 1
ATOM 1878 N N . GLU A 1 232 ? -8.356 -7.024 16.476 1.00 94.69 232 GLU A N 1
ATOM 1879 C CA . GLU A 1 232 ? -8.544 -7.202 17.922 1.00 94.69 232 GLU A CA 1
ATOM 1880 C C . GLU A 1 232 ? -8.497 -5.867 18.672 1.00 94.69 232 GLU A C 1
ATOM 1882 O O . GLU A 1 232 ? -9.244 -5.650 19.617 1.00 94.69 232 GLU A O 1
ATOM 1887 N N . GLU A 1 233 ? -7.693 -4.921 18.184 1.00 94.94 233 GLU A N 1
ATOM 1888 C CA . GLU A 1 233 ? -7.550 -3.598 18.786 1.00 94.94 233 GLU A CA 1
ATOM 1889 C C . GLU A 1 233 ? -8.838 -2.773 18.729 1.00 94.94 233 GLU A C 1
ATOM 1891 O O . GLU A 1 233 ? -9.057 -1.897 19.563 1.00 94.94 233 GLU A O 1
ATOM 1896 N N . SER A 1 234 ? -9.687 -3.014 17.734 1.00 95.06 234 SER A N 1
ATOM 1897 C CA . SER A 1 234 ? -10.960 -2.309 17.562 1.00 95.06 234 SER A CA 1
ATOM 1898 C C . SER A 1 234 ? -12.161 -3.154 17.946 1.00 95.06 234 SER A C 1
ATOM 1900 O O . SER A 1 234 ? -13.121 -2.593 18.459 1.00 95.06 234 SER A O 1
ATOM 1902 N N . ASN A 1 235 ? -12.112 -4.465 17.714 1.00 95.81 235 ASN A N 1
ATOM 1903 C CA . ASN A 1 235 ? -13.213 -5.400 17.925 1.00 95.81 235 ASN A CA 1
ATOM 1904 C C . ASN A 1 235 ? -12.680 -6.738 18.485 1.00 95.81 235 ASN A C 1
ATOM 1906 O O . ASN A 1 235 ? -12.608 -7.733 17.759 1.00 95.81 235 ASN A O 1
ATOM 1910 N N . PRO A 1 236 ? -12.275 -6.778 19.769 1.00 93.88 236 PRO A N 1
ATOM 1911 C CA . PRO A 1 236 ? -11.715 -7.975 20.389 1.00 93.88 236 PRO A CA 1
ATOM 1912 C C . PRO A 1 236 ? -12.765 -9.083 20.540 1.00 93.88 236 PRO A C 1
ATOM 1914 O O . PRO A 1 236 ? -13.941 -8.839 20.831 1.00 93.88 236 PRO A O 1
ATOM 1917 N N . GLU A 1 237 ? -12.339 -10.335 20.354 1.00 91.12 237 GLU A N 1
ATOM 1918 C CA . GLU A 1 237 ? -13.238 -11.489 20.399 1.00 91.12 237 GLU A CA 1
ATOM 1919 C C . GLU A 1 237 ? -13.831 -11.672 21.808 1.00 91.12 237 GLU A C 1
ATOM 1921 O O . GLU A 1 237 ? -13.119 -11.759 22.806 1.00 91.12 237 GLU A O 1
ATOM 1926 N N . GLY A 1 238 ? -15.162 -11.764 21.899 1.00 89.06 238 GLY A N 1
ATOM 1927 C CA . GLY A 1 238 ? -15.863 -11.955 23.174 1.00 89.06 238 GLY A CA 1
ATOM 1928 C C . GLY A 1 238 ? -16.116 -10.674 23.978 1.00 89.06 238 GLY A C 1
ATOM 1929 O O . GLY A 1 238 ? -16.649 -10.769 25.085 1.00 89.06 238 GLY A O 1
ATOM 1930 N N . SER A 1 239 ? -15.782 -9.502 23.431 1.00 90.12 239 SER A N 1
ATOM 1931 C CA . SER A 1 239 ? -16.192 -8.201 23.966 1.00 90.12 239 SER A CA 1
ATOM 1932 C C . SER A 1 239 ? -17.610 -7.825 23.522 1.00 90.12 239 SER A C 1
ATOM 1934 O O . SER A 1 239 ? -18.015 -8.104 22.394 1.00 90.12 239 SER A O 1
ATOM 1936 N N . ASP A 1 240 ? -18.357 -7.158 24.409 1.00 90.31 240 ASP A N 1
ATOM 1937 C CA . ASP A 1 240 ? -19.633 -6.505 24.072 1.00 90.31 240 ASP A CA 1
ATOM 1938 C C . ASP A 1 240 ? -19.419 -5.115 23.433 1.00 90.31 240 ASP A C 1
ATOM 1940 O O . ASP A 1 240 ? -20.352 -4.528 22.884 1.00 90.31 240 ASP A O 1
ATOM 1944 N N . GLU A 1 241 ? -18.205 -4.564 23.535 1.00 91.62 241 GLU A N 1
ATOM 1945 C CA . GLU A 1 241 ? -17.820 -3.297 22.916 1.00 91.62 241 GLU A CA 1
ATOM 1946 C C . GLU A 1 241 ? -17.203 -3.536 21.542 1.00 91.62 241 GLU A C 1
ATOM 1948 O O . GLU A 1 241 ? -16.317 -4.379 21.388 1.00 91.62 241 GLU A O 1
ATOM 1953 N N . GLN A 1 242 ? -17.666 -2.748 20.572 1.00 94.19 242 GLN A N 1
ATOM 1954 C CA . GLN A 1 242 ? -17.177 -2.737 19.204 1.00 94.19 242 GLN A CA 1
ATOM 1955 C C . GLN A 1 242 ? -16.986 -1.297 18.727 1.00 94.19 242 GLN A C 1
ATOM 1957 O O . GLN A 1 242 ? -17.771 -0.415 19.088 1.00 94.19 242 GLN A O 1
ATOM 1962 N N . LEU A 1 243 ? -15.937 -1.050 17.945 1.00 96.06 243 LEU A N 1
ATOM 1963 C CA . LEU A 1 243 ? -15.699 0.228 17.283 1.00 96.06 243 LEU A CA 1
ATOM 1964 C C . LEU A 1 243 ? -16.135 0.137 15.822 1.00 96.06 243 LEU A C 1
ATOM 1966 O O . LEU A 1 243 ? -15.563 -0.638 15.054 1.00 96.06 243 LEU A O 1
ATOM 1970 N N . THR A 1 244 ? -17.097 0.975 15.443 1.00 97.12 244 THR A N 1
ATOM 1971 C CA . THR A 1 244 ? -17.509 1.167 14.046 1.00 97.12 244 THR A CA 1
ATOM 1972 C C . THR A 1 244 ? -16.900 2.433 13.448 1.00 97.12 244 THR A C 1
ATOM 1974 O O . THR A 1 244 ? -16.399 3.302 14.174 1.00 97.12 244 THR A O 1
ATOM 1977 N N . PHE A 1 245 ? -16.970 2.597 12.125 1.00 97.06 245 PHE A N 1
ATOM 1978 C CA . PHE A 1 245 ? -16.566 3.856 11.497 1.00 97.06 245 PHE A CA 1
ATOM 1979 C C . PHE A 1 245 ? -17.406 5.047 12.003 1.00 97.06 245 PHE A C 1
ATOM 1981 O O . PHE A 1 245 ? -16.870 6.131 12.231 1.00 97.06 245 PHE A O 1
ATOM 1988 N N . ASP A 1 246 ? -18.710 4.847 12.223 1.00 97.00 246 ASP A N 1
ATOM 1989 C CA . ASP A 1 246 ? -19.613 5.894 12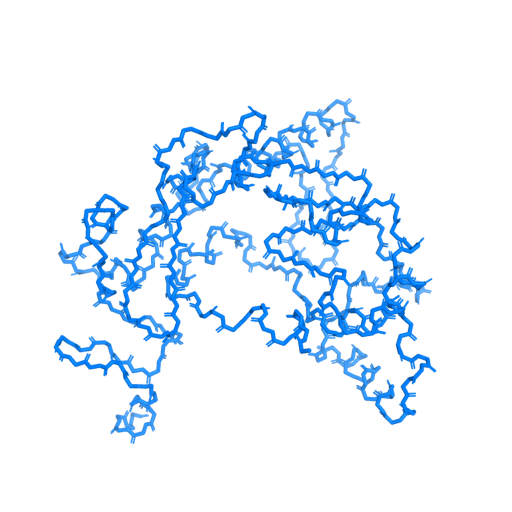.729 1.00 97.00 246 ASP A CA 1
ATOM 1990 C C . ASP A 1 246 ? -19.234 6.326 14.158 1.00 97.00 246 ASP A C 1
ATOM 1992 O O . ASP A 1 246 ? -19.244 7.519 14.469 1.00 97.00 246 ASP A O 1
ATOM 1996 N N . ASP A 1 247 ? -18.825 5.378 15.011 1.00 96.62 247 ASP A N 1
ATOM 1997 C CA . ASP A 1 247 ? -18.346 5.670 16.368 1.00 96.62 247 ASP A CA 1
ATOM 1998 C C . ASP A 1 247 ? -17.127 6.597 16.364 1.00 96.62 247 ASP A C 1
ATOM 2000 O O . ASP A 1 247 ? -17.053 7.535 17.162 1.00 96.62 247 ASP A O 1
ATOM 2004 N N . ILE A 1 248 ? -16.152 6.318 15.490 1.00 96.19 248 ILE A N 1
ATOM 2005 C CA . ILE A 1 248 ? -14.899 7.083 15.415 1.00 96.19 248 ILE A CA 1
ATOM 2006 C C . ILE A 1 248 ? -15.079 8.423 14.693 1.00 96.19 248 ILE A C 1
ATOM 2008 O O . ILE A 1 248 ? -14.309 9.355 14.938 1.00 96.19 248 ILE A O 1
ATOM 2012 N N . GLU A 1 249 ? -16.082 8.527 13.817 1.00 96.06 249 GLU A N 1
ATOM 2013 C CA . GLU A 1 249 ? -16.494 9.773 13.171 1.00 96.06 249 GLU A CA 1
ATOM 2014 C C . GLU A 1 249 ? -17.160 10.726 14.170 1.00 96.06 249 GLU A C 1
ATOM 2016 O O . GLU A 1 249 ? -16.845 11.919 14.174 1.00 96.06 249 GLU A O 1
ATOM 2021 N N . GLU A 1 250 ? -18.032 10.218 15.049 1.00 96.75 250 GLU A N 1
ATOM 2022 C CA . GLU A 1 250 ? -18.637 11.033 16.108 1.00 96.75 250 GLU A CA 1
ATOM 2023 C C . GLU A 1 250 ? -17.572 11.554 17.083 1.00 96.75 250 GLU A C 1
ATOM 2025 O O . GLU A 1 250 ? -17.558 12.740 17.438 1.00 96.75 250 GLU A O 1
ATOM 2030 N N . GLN A 1 251 ? -16.658 10.678 17.508 1.00 96.19 251 GLN A N 1
ATOM 2031 C CA . GLN A 1 251 ? -15.559 11.035 18.393 1.00 96.19 251 GLN A CA 1
ATOM 2032 C C . GLN A 1 251 ? -14.397 10.043 18.250 1.00 96.19 251 GLN A C 1
ATOM 2034 O O . GLN A 1 251 ? -14.634 8.844 18.337 1.00 96.19 251 GLN A O 1
ATOM 2039 N N . PRO A 1 252 ? -13.128 10.498 18.178 1.00 96.31 252 PRO A N 1
ATOM 2040 C CA . PRO A 1 252 ? -11.979 9.594 18.211 1.00 96.31 252 PRO A CA 1
ATOM 2041 C C . PRO A 1 252 ? -12.066 8.602 19.376 1.00 96.31 252 PRO A C 1
ATOM 2043 O O . PRO A 1 252 ? -12.201 9.011 20.536 1.00 96.31 252 PRO A O 1
ATOM 2046 N N . ARG A 1 253 ? -11.969 7.305 19.075 1.00 95.81 253 ARG A N 1
ATOM 2047 C CA . ARG A 1 253 ? -12.093 6.230 20.069 1.00 95.81 253 ARG A CA 1
ATOM 2048 C C . ARG A 1 253 ? -10.731 5.655 20.391 1.00 95.81 253 ARG A C 1
ATOM 2050 O O . ARG A 1 253 ? -9.870 5.542 19.521 1.00 95.81 253 ARG A O 1
ATOM 2057 N N . ARG A 1 254 ? -10.532 5.323 21.662 1.00 94.94 254 ARG A N 1
ATOM 2058 C CA . ARG A 1 254 ? -9.359 4.569 22.089 1.00 94.94 254 ARG A CA 1
ATOM 2059 C C . ARG A 1 254 ? -9.523 3.119 21.631 1.00 94.94 254 ARG A C 1
ATOM 2061 O O . ARG A 1 254 ? -10.644 2.623 21.670 1.00 94.94 254 ARG A O 1
ATOM 2068 N N . ILE A 1 255 ? -8.438 2.472 21.210 1.00 94.12 255 ILE A N 1
ATOM 2069 C CA . ILE A 1 255 ? -8.433 1.024 20.964 1.00 94.12 255 ILE A CA 1
ATOM 2070 C C . ILE A 1 255 ? -8.858 0.277 22.233 1.00 94.12 255 ILE A C 1
ATOM 2072 O O . ILE A 1 255 ? -8.550 0.721 23.344 1.00 94.12 255 ILE A O 1
ATOM 2076 N N . LEU A 1 256 ? -9.609 -0.802 22.041 1.00 93.88 256 LEU A N 1
ATOM 2077 C CA . LEU A 1 256 ? -10.232 -1.589 23.100 1.00 93.88 256 LEU A CA 1
ATOM 2078 C C . LEU A 1 256 ? -9.274 -2.622 23.688 1.00 93.88 256 LEU A C 1
ATOM 2080 O O . LEU A 1 256 ? -9.363 -2.916 24.875 1.00 93.88 256 LEU A O 1
ATOM 2084 N N . ASP A 1 257 ? -8.361 -3.134 22.866 1.00 93.75 257 ASP A N 1
ATOM 2085 C CA . ASP A 1 257 ? -7.401 -4.163 23.256 1.00 93.75 257 ASP A CA 1
ATOM 2086 C C . ASP A 1 257 ? -6.082 -4.021 22.477 1.00 93.75 257 ASP A C 1
ATOM 2088 O O . ASP A 1 257 ? -5.900 -3.093 21.677 1.00 93.75 257 ASP A O 1
ATOM 2092 N N . THR A 1 258 ? -5.149 -4.934 22.720 1.00 90.75 258 THR A N 1
ATOM 2093 C CA . THR A 1 258 ? -3.857 -5.027 22.044 1.00 90.75 258 THR A CA 1
ATOM 2094 C C . THR A 1 258 ? -3.618 -6.441 21.539 1.00 90.75 258 THR A C 1
ATOM 2096 O O . THR A 1 258 ? -3.485 -7.357 22.341 1.00 90.75 258 THR A O 1
ATOM 2099 N N . GLY A 1 259 ? -3.491 -6.626 20.223 1.00 86.44 259 GLY A N 1
ATOM 2100 C CA . GLY A 1 259 ? -3.147 -7.932 19.667 1.00 86.44 259 GLY A CA 1
ATOM 2101 C C . GLY A 1 259 ? -1.664 -8.288 19.812 1.00 86.44 259 GLY A C 1
ATOM 2102 O O . GLY A 1 259 ? -0.833 -7.470 20.208 1.00 86.44 259 GLY A O 1
ATOM 2103 N N . ASP A 1 260 ? -1.302 -9.496 19.371 1.00 87.44 260 ASP A N 1
ATOM 2104 C CA . ASP A 1 260 ? 0.031 -10.125 19.524 1.00 87.44 260 ASP A CA 1
ATOM 2105 C C . ASP A 1 260 ? 1.248 -9.295 19.051 1.00 87.44 260 ASP A C 1
ATOM 2107 O O . ASP A 1 260 ? 2.402 -9.633 19.328 1.00 87.44 260 ASP A O 1
ATOM 2111 N N . HIS A 1 261 ? 1.027 -8.239 18.268 1.00 86.94 261 HIS A N 1
ATOM 2112 C CA . HIS A 1 261 ? 2.082 -7.368 17.746 1.00 86.94 261 HIS A CA 1
ATOM 2113 C C . HIS A 1 261 ? 2.426 -6.185 18.672 1.00 86.94 261 HIS A C 1
ATOM 2115 O O . HIS A 1 261 ? 3.395 -5.449 18.421 1.00 86.94 261 HIS A O 1
ATOM 2121 N N . TRP A 1 262 ? 1.637 -5.986 19.726 1.00 90.44 262 TRP A N 1
ATOM 2122 C CA . TRP A 1 262 ? 1.920 -5.078 20.829 1.00 90.44 262 TRP A CA 1
ATOM 2123 C C . TRP A 1 262 ? 2.847 -5.741 21.852 1.00 90.44 262 TRP A C 1
ATOM 2125 O O . TRP A 1 262 ? 3.249 -6.891 21.703 1.00 90.44 262 TRP A O 1
ATOM 2135 N N . THR A 1 263 ? 3.307 -4.973 22.839 1.00 91.38 263 THR A N 1
ATOM 2136 C CA . THR A 1 263 ? 4.284 -5.464 23.832 1.00 91.38 263 THR A CA 1
ATOM 2137 C C . THR A 1 263 ? 3.893 -5.168 25.276 1.00 91.38 263 THR A C 1
ATOM 2139 O O . THR A 1 263 ? 4.751 -5.247 26.166 1.00 91.38 263 THR A O 1
ATOM 2142 N N . SER A 1 264 ? 2.645 -4.734 25.452 1.00 92.31 264 SER A N 1
ATOM 2143 C CA . SER A 1 264 ? 1.956 -4.455 26.706 1.00 92.31 264 SER A CA 1
ATOM 2144 C C . SER A 1 264 ? 0.459 -4.325 26.429 1.00 92.31 264 SER A C 1
ATOM 2146 O O . SER A 1 264 ? 0.096 -3.857 25.348 1.00 92.31 264 SER A O 1
ATOM 2148 N N . ASP A 1 265 ? -0.362 -4.544 27.450 1.00 91.94 265 ASP A N 1
ATOM 2149 C CA . ASP A 1 265 ? -1.790 -4.227 27.404 1.00 91.94 265 ASP A CA 1
ATOM 2150 C C . ASP A 1 265 ? -2.075 -2.712 27.391 1.00 91.94 265 ASP A C 1
ATOM 2152 O O . ASP A 1 265 ? -1.297 -1.875 27.887 1.00 91.94 265 ASP A O 1
ATOM 2156 N N . VAL A 1 266 ? -3.243 -2.347 26.855 1.00 90.69 266 VAL A N 1
ATOM 2157 C CA . VAL A 1 266 ? -3.834 -1.014 27.016 1.00 90.69 266 VAL A CA 1
ATOM 2158 C C . VAL A 1 266 ? -4.766 -0.999 28.226 1.00 90.69 266 VAL A C 1
ATOM 2160 O O . VAL A 1 266 ? -5.824 -1.611 28.237 1.00 90.69 266 VAL A O 1
ATOM 2163 N N . GLU A 1 267 ? -4.387 -0.229 29.247 1.00 90.94 267 GLU A N 1
ATOM 2164 C CA . GLU A 1 267 ? -5.157 -0.091 30.487 1.00 90.94 267 GLU A CA 1
ATOM 2165 C C . GLU A 1 267 ? -5.993 1.204 30.493 1.00 90.94 267 GLU A C 1
ATOM 2167 O O . GLU A 1 267 ? -5.539 2.280 30.060 1.00 90.94 267 GLU A O 1
ATOM 2172 N N . ASP A 1 268 ? -7.229 1.126 30.998 1.00 90.50 268 ASP A N 1
ATOM 2173 C CA . ASP A 1 268 ? -8.106 2.293 31.115 1.00 90.50 268 ASP A CA 1
ATOM 2174 C C . ASP A 1 268 ? -7.515 3.350 32.062 1.00 90.50 268 ASP A C 1
ATOM 2176 O O . ASP A 1 268 ? -6.961 3.050 33.118 1.00 90.50 268 ASP A O 1
ATOM 2180 N N . GLY A 1 269 ? -7.605 4.617 31.660 1.00 92.38 269 GLY A N 1
ATOM 2181 C CA . GLY A 1 269 ? -7.032 5.742 32.402 1.00 92.38 269 GLY A CA 1
ATOM 2182 C C . GLY A 1 269 ? -5.497 5.826 32.425 1.00 92.38 269 GLY A C 1
ATOM 2183 O O . GLY A 1 269 ? -4.971 6.833 32.909 1.00 92.38 269 GLY A O 1
ATOM 2184 N N . GLU A 1 270 ? -4.768 4.848 31.879 1.00 93.38 270 GLU A N 1
ATOM 2185 C CA . GLU A 1 270 ? -3.301 4.841 31.860 1.00 93.38 270 GLU A CA 1
ATOM 2186 C C . GLU A 1 270 ? -2.719 5.083 30.468 1.00 93.38 270 GLU A C 1
ATOM 2188 O O . GLU A 1 270 ? -3.281 4.681 29.455 1.00 93.38 270 GLU A O 1
ATOM 2193 N N . ALA A 1 271 ? -1.551 5.723 30.394 1.00 93.56 271 ALA A N 1
ATOM 2194 C CA . ALA A 1 271 ? -0.832 5.855 29.132 1.00 93.56 271 ALA A CA 1
ATOM 2195 C C . ALA A 1 271 ? -0.152 4.530 28.755 1.00 93.56 271 ALA A C 1
ATOM 2197 O O . ALA A 1 271 ? 0.517 3.909 29.584 1.00 93.56 271 ALA A O 1
ATOM 2198 N N . TYR A 1 272 ? -0.255 4.146 27.481 1.00 93.19 272 TYR A N 1
ATOM 2199 C CA . TYR A 1 272 ? 0.447 2.975 26.965 1.00 93.19 272 TYR A CA 1
ATOM 2200 C C . TYR A 1 272 ? 1.961 3.105 27.182 1.00 93.19 272 TYR A C 1
ATOM 2202 O O . TYR A 1 272 ? 2.565 4.137 26.885 1.00 93.19 272 TYR A O 1
ATOM 2210 N N . THR A 1 273 ? 2.574 2.042 27.698 1.00 92.19 273 THR A N 1
ATOM 2211 C CA . THR A 1 273 ? 4.022 1.939 27.891 1.00 92.19 273 THR A CA 1
ATOM 2212 C C . THR A 1 273 ? 4.469 0.593 27.345 1.00 92.19 273 THR A C 1
ATOM 2214 O O . THR A 1 273 ? 3.994 -0.409 27.868 1.00 92.19 273 THR A O 1
ATOM 2217 N N . PRO A 1 274 ? 5.367 0.530 26.348 1.00 91.38 274 PRO A N 1
ATOM 2218 C CA . PRO A 1 274 ? 5.736 -0.729 25.706 1.00 91.38 274 PRO A CA 1
ATOM 2219 C C . PRO A 1 274 ? 6.626 -1.614 26.594 1.00 91.38 274 PRO A C 1
ATOM 2221 O O . PRO A 1 274 ? 7.330 -1.121 27.479 1.00 91.38 274 PRO A O 1
ATOM 2224 N N . TRP A 1 275 ? 6.676 -2.903 26.252 1.00 91.31 275 TRP A N 1
ATOM 2225 C CA . TRP A 1 275 ? 7.543 -3.950 26.807 1.00 91.31 275 TRP A CA 1
ATOM 2226 C C . TRP A 1 275 ? 7.212 -4.423 28.233 1.00 91.31 275 TRP A C 1
ATOM 2228 O O . TRP A 1 275 ? 8.073 -5.042 28.869 1.00 91.31 275 TRP A O 1
ATOM 2238 N N . LYS A 1 276 ? 6.008 -4.160 28.759 1.00 91.12 276 LYS A N 1
ATOM 2239 C CA . LYS A 1 276 ? 5.603 -4.638 30.094 1.00 91.12 276 LYS A CA 1
ATOM 2240 C C . LYS A 1 276 ? 5.601 -6.169 30.147 1.00 91.12 276 LYS A C 1
ATOM 2242 O O . LYS A 1 276 ? 6.164 -6.714 31.100 1.00 91.12 276 LYS A O 1
ATOM 2247 N N . ASP A 1 277 ? 5.149 -6.833 29.087 1.00 87.56 277 ASP A N 1
ATOM 2248 C CA . ASP A 1 277 ? 5.035 -8.299 29.012 1.00 87.56 277 ASP A CA 1
ATOM 2249 C C . ASP A 1 277 ? 6.388 -8.993 29.204 1.00 87.56 277 ASP A C 1
ATOM 2251 O O . ASP A 1 277 ? 6.512 -10.034 29.837 1.00 87.56 277 ASP A O 1
ATOM 2255 N N . TYR A 1 278 ? 7.463 -8.378 28.711 1.00 87.94 278 TYR A N 1
ATOM 2256 C CA . TYR A 1 278 ? 8.805 -8.963 28.777 1.00 87.94 278 TYR A CA 1
ATOM 2257 C C . TYR A 1 278 ? 9.601 -8.533 30.015 1.00 87.94 278 TYR A C 1
ATOM 2259 O O . TYR A 1 278 ? 10.576 -9.189 30.405 1.00 87.94 278 TYR A O 1
ATOM 2267 N N . VAL A 1 279 ? 9.246 -7.394 30.616 1.00 85.81 279 VAL A N 1
ATOM 2268 C CA . VAL A 1 279 ? 10.016 -6.776 31.708 1.00 85.81 279 VAL A CA 1
ATOM 2269 C C . VAL A 1 279 ? 9.376 -7.030 33.066 1.00 85.81 279 VAL A C 1
ATOM 2271 O O . VAL A 1 279 ? 10.086 -7.375 34.016 1.00 85.81 279 VAL A O 1
ATOM 2274 N N . GLN A 1 280 ? 8.067 -6.821 33.164 1.00 77.94 280 GLN A N 1
ATOM 2275 C CA . GLN A 1 280 ? 7.300 -6.853 34.408 1.00 77.94 280 GLN A CA 1
ATOM 2276 C C . GLN A 1 280 ? 6.620 -8.209 34.584 1.00 77.94 280 GLN A C 1
ATOM 2278 O O . GLN A 1 280 ? 6.690 -8.792 35.666 1.00 77.94 280 GL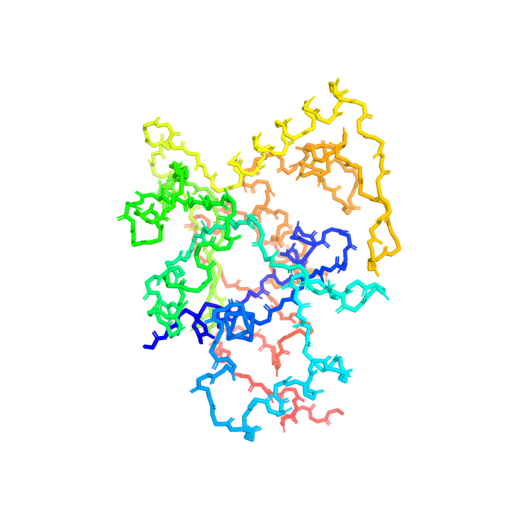N A O 1
ATOM 2283 N N . GLU A 1 281 ? 6.077 -8.751 33.499 1.00 67.19 281 GLU A N 1
ATOM 2284 C CA . GLU A 1 281 ? 5.285 -9.979 33.499 1.00 67.19 281 GLU A CA 1
ATOM 2285 C C . GLU A 1 281 ? 6.063 -11.154 32.917 1.00 67.19 281 GLU A C 1
ATOM 2287 O O . GLU A 1 281 ? 5.621 -11.813 31.986 1.00 67.19 281 GLU A O 1
ATOM 2292 N N . LYS A 1 282 ? 7.257 -11.420 33.469 1.00 55.56 282 LYS A N 1
ATOM 2293 C CA . LYS A 1 282 ? 8.105 -12.549 33.051 1.00 55.56 282 LYS A CA 1
ATOM 2294 C C . LYS A 1 282 ? 7.390 -13.897 33.235 1.00 55.56 282 LYS A C 1
ATOM 2296 O O . LYS A 1 282 ? 7.608 -14.565 34.249 1.00 55.56 282 LYS A O 1
ATOM 2301 N N . ASN A 1 283 ? 6.586 -14.285 32.256 1.00 49.31 283 ASN A N 1
ATOM 2302 C CA . ASN A 1 283 ? 6.112 -15.644 32.040 1.00 49.31 283 ASN A CA 1
ATOM 2303 C C . ASN A 1 283 ? 7.190 -16.454 31.311 1.00 49.31 283 ASN A C 1
ATOM 2305 O O . ASN A 1 283 ? 7.765 -15.948 30.321 1.00 49.31 283 ASN A O 1
#

pLDDT: mean 91.07, std 11.62, range [30.83, 98.75]

Foldseek 3Di:
DFPLPPVPQFDDQLPQLVCCLVCVVNDDDDFRPLLQCCVQLVVLVVDDPVVNVVSVVCPVVVVGDYPPDQDPVRDGQAEAEDEAEPDQCLVGHPPNVSCVPGNLVSYVFYEYEECDCHPSNVSGPYYAHAADLQAAWDWDGGPVAQWIAIRYHPDHGPDPHYHPLQVVLVVLVVQLVVCVVVVPDWDQDPPDRDTDDSVCRNQVNQANSVVRRTNQNVGRQSSRQSSQCRGCQAHNPPDPHHDGNVNRHVDIDGGPWGDPVFADIDDPPDGDDHNCCPPVVPD

Secondary structure (DSSP, 8-state):
--HHHHTT-S--SSHHHHHHHH-TTS------HHHHHHHHTTHHHHS-HHHHHHHHHHHHTTSS--SSPPPTTS--PPP-EEEEESS-HHHHSTTHHHIIIIIGGG-SEEEEEESS--HHHHT-SEEEEBPPTTSS-EEE--TT-SEEEEE--SSPPPTT-B-HHHHHHHHHHHHHHHHHHHT---EE-SSSSSEE-TTSHHHHHHS-TTT--TTTTSSHHHHHHHHHHT-TTTS-TT-S----HHHHHHS-EE-S---TTSSS---TTS---TTHHHHTS--